Protein AF-A0A9N9N839-F1 (afdb_monomer_lite)

Structure (mmCIF, N/CA/C/O backbone):
data_AF-A0A9N9N839-F1
#
_entry.id   AF-A0A9N9N839-F1
#
loop_
_atom_site.group_PDB
_atom_site.id
_atom_site.type_symbol
_atom_site.label_atom_id
_atom_site.label_alt_id
_atom_site.label_comp_id
_atom_site.label_asym_id
_atom_site.label_entity_id
_atom_site.label_seq_id
_atom_site.pdbx_PDB_ins_code
_atom_site.Cartn_x
_atom_site.Cartn_y
_atom_site.Cartn_z
_atom_site.occupancy
_atom_site.B_iso_or_equiv
_atom_site.auth_seq_id
_atom_site.auth_comp_id
_atom_site.auth_asym_id
_atom_site.auth_atom_id
_atom_site.pdbx_PDB_model_num
ATOM 1 N N . MET A 1 1 ? 6.427 24.103 -39.681 1.00 37.09 1 MET A N 1
ATOM 2 C CA . MET A 1 1 ? 6.869 22.695 -39.742 1.00 37.09 1 MET A CA 1
ATOM 3 C C . MET A 1 1 ? 5.828 21.879 -39.006 1.00 37.09 1 MET A C 1
ATOM 5 O O . MET A 1 1 ? 5.773 21.937 -37.784 1.00 37.09 1 MET A O 1
ATOM 9 N N . GLU A 1 2 ? 4.919 21.259 -39.752 1.00 38.31 2 GLU A N 1
ATOM 10 C CA . GLU A 1 2 ? 3.873 20.394 -39.202 1.00 38.31 2 GLU A CA 1
ATOM 11 C C . GLU A 1 2 ? 4.498 19.062 -38.781 1.00 38.31 2 GLU A C 1
ATOM 13 O O . GLU A 1 2 ? 5.254 18.455 -39.534 1.00 38.31 2 GLU A O 1
ATOM 18 N N . TYR A 1 3 ? 4.238 18.651 -37.543 1.00 41.06 3 TYR A N 1
ATOM 19 C CA . TYR A 1 3 ? 4.769 17.421 -36.963 1.00 41.06 3 TYR A CA 1
ATOM 20 C C . TYR A 1 3 ? 3.868 16.248 -37.383 1.00 41.06 3 TYR A C 1
ATOM 22 O O . TYR A 1 3 ? 2.666 16.260 -37.101 1.00 41.06 3 TYR A O 1
ATOM 30 N N . GLU A 1 4 ? 4.428 15.262 -38.088 1.00 41.16 4 GLU A N 1
ATOM 31 C CA . GLU A 1 4 ? 3.689 14.122 -38.644 1.00 41.16 4 GLU A CA 1
ATOM 32 C C . GLU A 1 4 ? 2.987 13.273 -37.569 1.00 41.16 4 GLU A C 1
ATOM 34 O O . GLU A 1 4 ? 3.504 12.983 -36.485 1.00 41.16 4 GLU A O 1
ATOM 39 N N . ARG A 1 5 ? 1.760 12.861 -37.902 1.00 46.50 5 ARG A N 1
ATOM 40 C CA . ARG A 1 5 ? 0.753 12.249 -37.019 1.00 46.50 5 ARG A CA 1
ATOM 41 C C . ARG A 1 5 ? 0.855 10.712 -36.934 1.00 46.50 5 ARG A C 1
ATOM 43 O O . ARG A 1 5 ? -0.008 10.081 -36.323 1.00 46.50 5 ARG A O 1
ATOM 50 N N . ASP A 1 6 ? 1.907 10.115 -37.498 1.00 46.69 6 ASP A N 1
ATOM 51 C CA . ASP A 1 6 ? 1.986 8.672 -37.794 1.00 46.69 6 ASP A CA 1
ATOM 52 C C . ASP A 1 6 ? 2.535 7.789 -36.663 1.00 46.69 6 ASP A C 1
ATOM 54 O O . ASP A 1 6 ? 2.349 6.567 -36.664 1.00 46.69 6 ASP A O 1
ATOM 58 N N . TRP A 1 7 ? 3.142 8.372 -35.628 1.00 44.31 7 TRP A N 1
ATOM 59 C CA . TRP A 1 7 ? 3.669 7.600 -34.494 1.00 44.31 7 TRP A CA 1
ATOM 60 C C . TRP A 1 7 ? 2.564 6.883 -33.694 1.00 44.31 7 TRP A C 1
ATOM 62 O O . TRP A 1 7 ? 2.763 5.768 -33.208 1.00 44.31 7 TRP A O 1
ATOM 72 N N . ARG A 1 8 ? 1.366 7.481 -33.606 1.00 41.28 8 ARG A N 1
ATOM 73 C CA . ARG A 1 8 ? 0.214 6.900 -32.890 1.00 41.28 8 ARG A CA 1
ATOM 74 C C . ARG A 1 8 ? -0.337 5.664 -33.597 1.00 41.28 8 ARG A C 1
ATOM 76 O O . ARG A 1 8 ? -0.692 4.685 -32.938 1.00 41.28 8 ARG A O 1
ATOM 83 N N . SER A 1 9 ? -0.360 5.691 -34.928 1.00 42.25 9 SER A N 1
ATOM 84 C CA . SER A 1 9 ? -0.780 4.558 -35.755 1.00 42.25 9 SER A CA 1
ATOM 85 C C . SER A 1 9 ? 0.150 3.362 -35.542 1.00 42.25 9 SER A C 1
ATOM 87 O O . SER A 1 9 ? -0.327 2.250 -35.311 1.00 42.25 9 SER A O 1
ATOM 89 N N . ASN A 1 10 ? 1.463 3.610 -35.491 1.00 49.88 10 ASN A N 1
ATOM 90 C CA . ASN A 1 10 ? 2.481 2.577 -35.298 1.00 49.88 10 ASN A CA 1
ATOM 91 C C . ASN A 1 10 ? 2.420 1.913 -33.915 1.00 49.88 10 ASN A C 1
ATOM 93 O O . ASN A 1 10 ? 2.468 0.685 -33.831 1.00 49.88 10 ASN A O 1
ATOM 97 N N . ILE A 1 11 ? 2.215 2.682 -32.839 1.00 52.12 11 ILE A N 1
ATOM 98 C CA . ILE A 1 11 ? 2.049 2.113 -31.490 1.00 52.12 11 ILE A CA 1
ATOM 99 C C . ILE A 1 11 ? 0.781 1.254 -31.412 1.00 52.12 11 ILE A C 1
ATOM 101 O O . ILE A 1 11 ? 0.831 0.136 -30.903 1.00 52.12 11 ILE A O 1
ATOM 105 N N . SER A 1 12 ? -0.344 1.709 -31.982 1.00 44.38 12 SER A N 1
ATOM 106 C CA . SER A 1 12 ? -1.588 0.926 -31.937 1.00 44.38 12 SER A CA 1
ATOM 107 C C . SER A 1 12 ? -1.481 -0.397 -32.712 1.00 44.38 12 SER A C 1
ATOM 109 O O . SER A 1 12 ? -2.027 -1.415 -32.283 1.00 44.38 12 SER A O 1
ATOM 111 N N . ILE A 1 13 ? -0.733 -0.412 -33.823 1.00 48.41 13 ILE A N 1
ATOM 112 C CA . ILE A 1 13 ? -0.483 -1.618 -34.624 1.00 48.41 13 ILE A CA 1
ATOM 113 C C . ILE A 1 13 ? 0.385 -2.612 -33.843 1.00 48.41 13 ILE A C 1
ATOM 115 O O . ILE A 1 13 ? 0.093 -3.810 -33.844 1.00 48.41 13 ILE A O 1
ATOM 119 N N . ILE A 1 14 ? 1.412 -2.127 -33.141 1.00 53.31 14 ILE A N 1
ATOM 120 C CA . ILE A 1 14 ? 2.283 -2.958 -32.298 1.00 53.31 14 ILE A CA 1
ATOM 121 C C . ILE A 1 14 ? 1.487 -3.553 -31.126 1.00 53.31 14 ILE A C 1
ATOM 123 O O . ILE A 1 14 ? 1.530 -4.766 -30.914 1.00 53.31 14 ILE A O 1
ATOM 127 N N . CYS A 1 15 ? 0.675 -2.749 -30.433 1.00 44.00 15 CYS A N 1
ATOM 128 C CA . CYS A 1 15 ? -0.170 -3.219 -29.332 1.00 44.00 15 CYS A CA 1
ATOM 129 C C . CYS A 1 15 ? -1.191 -4.280 -29.780 1.00 44.00 15 CYS A C 1
ATOM 131 O O . CYS A 1 15 ? -1.380 -5.279 -29.088 1.00 44.00 15 CYS A O 1
ATOM 133 N N . ARG A 1 16 ? -1.807 -4.130 -30.964 1.00 51.53 16 ARG A N 1
ATOM 134 C CA . ARG A 1 16 ? -2.738 -5.139 -31.511 1.00 51.53 16 ARG A CA 1
ATOM 135 C C . ARG A 1 16 ? -2.049 -6.457 -31.861 1.00 51.53 16 ARG A C 1
ATOM 137 O O . ARG A 1 16 ? -2.643 -7.516 -31.668 1.00 51.53 16 ARG A O 1
ATOM 144 N N . LYS A 1 17 ? -0.815 -6.408 -32.377 1.00 56.81 17 LYS A N 1
ATOM 145 C CA . LYS A 1 17 ? -0.031 -7.619 -32.676 1.00 56.81 17 LYS A CA 1
ATOM 146 C C . LYS A 1 17 ? 0.341 -8.373 -31.397 1.00 56.81 17 LYS A C 1
ATOM 148 O O . LYS A 1 17 ? 0.221 -9.592 -31.369 1.00 56.81 17 LYS A O 1
ATOM 153 N N . LEU A 1 18 ? 0.713 -7.654 -30.339 1.00 48.41 18 LEU A N 1
ATOM 154 C CA . LEU A 1 18 ? 1.017 -8.238 -29.028 1.00 48.41 18 LEU A CA 1
ATOM 155 C C . LEU A 1 18 ? -0.222 -8.847 -28.354 1.00 48.41 18 LEU A C 1
ATOM 157 O O . LEU A 1 18 ? -0.137 -9.948 -27.818 1.00 48.41 18 LEU A O 1
ATOM 161 N N . TYR A 1 19 ? -1.380 -8.184 -28.439 1.00 49.41 19 TYR A N 1
ATOM 162 C CA . TYR A 1 19 ? -2.636 -8.697 -27.877 1.00 49.41 19 TYR A CA 1
ATOM 163 C C . TYR A 1 19 ? -3.075 -10.018 -28.527 1.00 49.41 19 TYR A C 1
ATOM 165 O O . TYR A 1 19 ? -3.387 -10.977 -27.828 1.00 49.41 19 TYR A O 1
ATOM 173 N N . LYS A 1 20 ? -3.005 -10.113 -29.864 1.00 53.41 20 LYS A N 1
ATOM 174 C CA . LYS A 1 20 ? -3.306 -11.363 -30.585 1.00 53.41 20 LYS A CA 1
ATOM 175 C C . LYS A 1 20 ? -2.349 -12.502 -30.241 1.00 53.41 20 LYS A C 1
ATOM 177 O O . LYS A 1 20 ? -2.763 -13.655 -30.233 1.00 53.41 20 LYS A O 1
ATOM 182 N N . LEU A 1 21 ? -1.083 -12.188 -29.961 1.00 49.75 21 LEU A N 1
ATOM 183 C CA . LEU A 1 21 ? -0.126 -13.184 -29.485 1.00 49.75 21 LEU A CA 1
ATOM 184 C C . LEU A 1 21 ? -0.519 -13.695 -28.092 1.00 49.75 21 LEU A C 1
ATOM 186 O O . LEU A 1 21 ? -0.429 -14.882 -27.829 1.00 49.75 21 LEU A O 1
ATOM 190 N N . MET A 1 22 ? -0.987 -12.817 -27.205 1.00 50.12 22 MET A N 1
ATOM 191 C CA . MET A 1 22 ? -1.352 -13.174 -25.831 1.00 50.12 22 MET A CA 1
ATOM 192 C C . MET A 1 22 ? -2.562 -14.118 -25.755 1.00 50.12 22 MET A C 1
ATOM 194 O O . MET A 1 22 ? -2.541 -15.058 -24.963 1.00 50.12 22 MET A O 1
ATOM 198 N N . GLU A 1 23 ? -3.578 -13.926 -26.603 1.00 53.78 23 GLU A N 1
ATOM 199 C CA . GLU A 1 23 ? -4.733 -14.840 -26.690 1.00 53.78 23 GLU A CA 1
ATOM 200 C C . GLU A 1 23 ? -4.342 -16.261 -27.119 1.00 53.78 23 GLU A C 1
ATOM 202 O O . GLU A 1 23 ? -4.998 -17.224 -26.736 1.00 53.78 23 GLU A O 1
ATOM 207 N N . GLN A 1 24 ? -3.250 -16.415 -27.872 1.00 54.34 24 GLN A N 1
ATOM 208 C CA . GLN A 1 24 ? -2.764 -17.732 -28.293 1.00 54.34 24 GLN A CA 1
ATOM 209 C C . GLN A 1 24 ? -2.080 -18.510 -27.158 1.00 54.34 24 GLN A C 1
ATOM 211 O O . GLN A 1 24 ? -1.946 -19.727 -27.261 1.00 54.34 24 GLN A O 1
ATOM 216 N N . TYR A 1 25 ? -1.668 -17.837 -26.076 1.00 47.16 25 TYR A N 1
ATOM 217 C CA . TYR A 1 25 ? -0.884 -18.433 -24.985 1.00 47.16 25 TYR A CA 1
ATOM 218 C C . TYR A 1 25 ? -1.613 -18.498 -23.631 1.00 47.16 25 TYR A C 1
ATOM 220 O O . TYR A 1 25 ? -1.075 -19.077 -22.692 1.00 47.16 25 TYR A O 1
ATOM 228 N N . SER A 1 26 ? -2.836 -17.973 -23.503 1.00 42.00 26 SER A N 1
ATOM 229 C CA . SER A 1 26 ? -3.609 -17.989 -22.245 1.00 42.00 26 SER A CA 1
ATOM 230 C C . SER A 1 26 ? -4.356 -19.305 -21.961 1.00 42.00 26 SER A C 1
ATOM 232 O O . SER A 1 26 ? -5.135 -19.393 -21.013 1.00 42.00 26 SER A O 1
ATOM 234 N N . GLY A 1 27 ? -4.094 -20.358 -22.738 1.00 45.09 27 GLY A N 1
ATOM 235 C CA . GLY A 1 27 ? -4.705 -21.679 -22.600 1.00 45.09 27 GLY A CA 1
ATOM 236 C C . GLY A 1 27 ? -4.167 -22.565 -21.469 1.00 45.09 27 GLY A C 1
ATOM 237 O O . GLY A 1 27 ? -4.228 -23.780 -21.624 1.00 45.09 27 GLY A O 1
ATOM 238 N N . THR A 1 28 ? -3.643 -22.026 -20.360 1.00 36.00 28 THR A N 1
ATOM 239 C CA . THR A 1 28 ? -3.315 -22.825 -19.163 1.00 36.00 28 THR A CA 1
ATOM 240 C C . THR A 1 28 ? -3.538 -22.060 -17.849 1.00 36.00 28 THR A C 1
ATOM 242 O O . THR A 1 28 ? -3.183 -20.900 -17.665 1.00 36.00 28 THR A O 1
ATOM 245 N N . SER A 1 29 ? -4.207 -22.761 -16.942 1.00 38.25 29 SER A N 1
ATOM 246 C CA . SER A 1 29 ? -4.841 -22.385 -15.676 1.00 38.25 29 SER A CA 1
ATOM 247 C C . SER A 1 29 ? -3.949 -21.761 -14.585 1.00 38.25 29 SER A C 1
ATOM 249 O O . SER A 1 29 ? -2.821 -22.187 -14.353 1.00 38.25 29 SER A O 1
ATOM 251 N N . ARG A 1 30 ? -4.537 -20.814 -13.831 1.00 39.00 30 ARG A N 1
ATOM 252 C CA . ARG A 1 30 ? -4.063 -20.288 -12.531 1.00 39.00 30 ARG A CA 1
ATOM 253 C C . ARG A 1 30 ? -4.052 -21.370 -11.438 1.00 39.00 30 ARG A C 1
ATOM 255 O O . ARG A 1 30 ? -4.963 -22.198 -11.420 1.00 39.00 30 ARG A O 1
ATOM 262 N N . PRO A 1 31 ? -3.199 -21.214 -10.411 1.00 35.94 31 PRO A N 1
ATOM 263 C CA . PRO A 1 31 ? -3.619 -21.529 -9.050 1.00 35.94 31 PRO A CA 1
ATOM 264 C C . PRO A 1 31 ? -3.470 -20.349 -8.077 1.00 35.94 31 PRO A C 1
ATOM 266 O O . PRO A 1 31 ? -2.624 -19.469 -8.221 1.00 35.94 31 PRO A O 1
ATOM 269 N N . HIS A 1 32 ? -4.376 -20.356 -7.100 1.00 33.31 32 HIS A N 1
ATOM 270 C CA . HIS A 1 32 ? -4.523 -19.418 -5.994 1.00 33.31 32 HIS A CA 1
ATOM 271 C C . HIS A 1 32 ? -3.430 -19.542 -4.917 1.00 33.31 32 HIS A C 1
ATOM 273 O O . HIS A 1 32 ? -2.702 -20.525 -4.830 1.00 33.31 32 HIS A O 1
ATOM 279 N N . SER A 1 33 ? -3.410 -18.502 -4.082 1.00 41.81 33 SER A N 1
ATOM 280 C CA . SER A 1 33 ? -2.663 -18.254 -2.847 1.00 41.81 33 SER A CA 1
ATOM 281 C C . SER A 1 33 ? -2.412 -19.450 -1.919 1.00 41.81 33 SER A C 1
ATOM 283 O O . SER A 1 33 ? -3.339 -20.183 -1.581 1.00 41.81 33 SER A O 1
ATOM 285 N N . GLY A 1 34 ? -1.202 -19.506 -1.357 1.00 28.61 34 GLY A N 1
ATOM 286 C CA . GLY A 1 34 ? -0.870 -20.303 -0.177 1.00 28.61 34 GLY A CA 1
ATOM 287 C C . GLY A 1 34 ? 0.445 -19.836 0.449 1.00 28.61 34 GLY A C 1
ATOM 288 O O . GLY A 1 34 ? 1.484 -19.849 -0.199 1.00 28.61 34 GLY A O 1
ATOM 289 N N . SER A 1 35 ? 0.369 -19.382 1.698 1.00 38.47 35 SER A N 1
ATOM 290 C CA . SER A 1 35 ? 1.502 -19.082 2.576 1.00 38.47 35 SER A CA 1
ATOM 291 C C . SER A 1 35 ? 2.244 -20.368 2.954 1.00 38.47 35 SER A C 1
ATOM 293 O O . SER A 1 35 ? 1.619 -21.305 3.445 1.00 38.47 35 SER A O 1
ATOM 295 N N . SER A 1 36 ? 3.569 -20.385 2.803 1.00 29.64 36 SER A N 1
ATOM 296 C CA . SER A 1 36 ? 4.453 -21.197 3.644 1.00 29.64 36 SER A CA 1
ATOM 297 C C . SER A 1 36 ? 5.875 -20.644 3.603 1.00 29.64 36 SER A C 1
ATOM 299 O O . SER A 1 36 ? 6.480 -20.520 2.539 1.00 29.64 36 SER A O 1
ATOM 301 N N . VAL A 1 37 ? 6.391 -20.321 4.784 1.00 40.47 37 VAL A N 1
ATOM 302 C CA . VAL A 1 37 ? 7.785 -19.972 5.056 1.00 40.47 37 VAL A CA 1
ATOM 303 C C . VAL A 1 37 ? 8.688 -21.147 4.678 1.00 40.47 37 VAL A C 1
ATOM 305 O O . VAL A 1 37 ? 8.534 -22.231 5.233 1.00 40.47 37 VAL A O 1
ATOM 308 N N . LEU A 1 38 ? 9.663 -20.914 3.799 1.00 31.19 38 LEU A N 1
ATOM 309 C CA . LEU A 1 38 ? 10.859 -21.747 3.678 1.00 31.19 38 LEU A CA 1
ATOM 310 C C . LEU A 1 38 ? 12.076 -20.837 3.498 1.00 31.19 38 LEU A C 1
ATOM 312 O O . LEU A 1 38 ? 12.282 -20.248 2.442 1.00 31.19 38 LEU A O 1
ATOM 316 N N . ASN A 1 39 ? 12.877 -20.736 4.559 1.00 39.97 39 ASN A N 1
ATOM 317 C CA . ASN A 1 39 ? 14.279 -20.351 4.460 1.00 39.97 39 ASN A CA 1
ATOM 318 C C . ASN A 1 39 ? 15.023 -21.479 3.736 1.00 39.97 39 ASN A C 1
ATOM 320 O O . ASN A 1 39 ? 14.948 -22.622 4.186 1.00 39.97 39 ASN A O 1
ATOM 324 N N . ASN A 1 40 ? 15.765 -21.174 2.670 1.00 37.66 40 ASN A N 1
ATOM 325 C CA . ASN A 1 40 ? 16.919 -21.982 2.279 1.00 37.66 40 ASN A CA 1
ATOM 326 C C . ASN A 1 40 ? 17.840 -21.212 1.327 1.00 37.66 40 ASN A C 1
ATOM 328 O O . ASN A 1 40 ? 17.414 -20.755 0.271 1.00 37.66 40 ASN A O 1
ATOM 332 N N . GLU A 1 41 ? 19.119 -21.122 1.691 1.00 37.62 41 GLU A N 1
ATOM 333 C CA . GLU A 1 41 ? 20.213 -20.450 0.969 1.00 37.62 41 GLU A CA 1
ATOM 334 C C . GLU A 1 41 ? 20.635 -21.159 -0.337 1.00 37.62 41 GLU A C 1
ATOM 336 O O . GLU A 1 41 ? 21.787 -21.096 -0.744 1.00 37.62 41 GLU A O 1
ATOM 341 N N . ASN A 1 42 ? 19.706 -21.819 -1.026 1.00 45.97 42 ASN A N 1
ATOM 342 C CA . ASN A 1 42 ? 19.909 -22.403 -2.352 1.00 45.97 42 ASN A CA 1
ATOM 343 C C . ASN A 1 42 ? 18.664 -22.154 -3.216 1.00 45.97 42 ASN A C 1
ATOM 345 O O . ASN A 1 42 ? 18.043 -23.088 -3.726 1.00 45.97 42 ASN A O 1
ATOM 349 N N . GLU A 1 43 ? 18.257 -20.889 -3.349 1.00 51.66 43 GLU A N 1
ATOM 350 C CA . GLU A 1 43 ? 17.250 -20.521 -4.344 1.00 51.66 43 GLU A CA 1
ATOM 351 C C . GLU A 1 43 ? 17.838 -20.728 -5.746 1.00 51.66 43 GLU A C 1
ATOM 353 O O . GLU A 1 43 ? 18.912 -20.221 -6.076 1.00 51.66 43 GLU A O 1
ATOM 358 N N . ALA A 1 44 ? 17.136 -21.503 -6.576 1.00 54.81 44 ALA A N 1
ATOM 359 C CA . ALA A 1 44 ? 17.466 -21.640 -7.988 1.00 54.81 44 ALA A CA 1
ATOM 360 C C . ALA A 1 44 ? 17.571 -20.247 -8.646 1.00 54.81 44 ALA A C 1
ATOM 362 O O . ALA A 1 44 ? 16.844 -19.334 -8.239 1.00 54.81 44 ALA A O 1
ATOM 363 N N . PRO A 1 45 ? 18.435 -20.065 -9.668 1.00 64.69 45 PRO A N 1
ATOM 364 C CA . PRO A 1 45 ? 18.572 -18.784 -10.349 1.00 64.69 45 PRO A CA 1
ATOM 365 C C . PRO A 1 45 ? 17.205 -18.246 -10.769 1.00 64.69 45 PRO A C 1
ATOM 367 O O . PRO A 1 45 ? 16.422 -18.959 -11.402 1.00 64.69 45 PRO A O 1
ATOM 370 N N . ILE A 1 46 ? 16.923 -16.992 -10.409 1.00 71.62 46 ILE A N 1
ATOM 371 C CA . ILE A 1 46 ? 15.662 -16.341 -10.758 1.00 71.62 46 ILE A CA 1
ATOM 372 C C . ILE A 1 46 ? 15.528 -16.338 -12.288 1.00 71.62 46 ILE A C 1
ATOM 374 O O . ILE A 1 46 ? 16.408 -15.786 -12.956 1.00 71.62 46 ILE A O 1
ATOM 378 N N . PRO A 1 47 ? 14.457 -16.914 -12.862 1.00 76.12 47 PRO A N 1
ATOM 379 C CA . PRO A 1 47 ? 14.283 -16.929 -14.306 1.00 76.12 47 PRO A CA 1
ATOM 380 C C . PRO A 1 47 ? 14.242 -15.506 -14.871 1.00 76.12 47 PRO A C 1
ATOM 382 O O . PRO A 1 47 ? 13.416 -14.679 -14.474 1.00 76.12 47 PRO A O 1
ATOM 385 N N . SER A 1 48 ? 15.125 -15.222 -15.823 1.00 78.62 48 SER A N 1
ATOM 386 C CA . SER A 1 48 ? 15.247 -13.910 -16.450 1.00 78.62 48 SER A CA 1
ATOM 387 C C . SER A 1 48 ? 15.529 -14.022 -17.946 1.00 78.62 48 SER A C 1
ATOM 389 O O . SER A 1 48 ? 15.927 -15.071 -18.459 1.00 78.62 48 SER A O 1
ATOM 391 N N . LYS A 1 49 ? 15.281 -12.929 -18.667 1.00 73.94 49 LYS A N 1
ATOM 392 C CA . LYS A 1 49 ? 15.682 -12.751 -20.061 1.00 73.94 49 LYS A CA 1
ATOM 393 C C . LYS A 1 49 ? 16.486 -11.468 -20.188 1.00 73.94 49 LYS A C 1
ATOM 395 O O . LYS A 1 49 ? 16.023 -10.408 -19.768 1.00 73.94 49 LYS A O 1
ATOM 400 N N . ASP A 1 50 ? 17.651 -11.575 -20.813 1.00 78.44 50 ASP A N 1
ATOM 401 C CA . ASP A 1 50 ? 18.488 -10.427 -21.136 1.00 78.44 50 ASP A CA 1
ATOM 402 C C . ASP A 1 50 ? 18.142 -9.893 -22.526 1.00 78.44 50 ASP A C 1
ATOM 404 O O . ASP A 1 50 ? 18.162 -10.614 -23.526 1.00 78.44 50 ASP A O 1
ATOM 408 N N . TYR A 1 51 ? 17.847 -8.602 -22.589 1.00 69.62 51 TYR A N 1
ATOM 409 C CA . TYR A 1 51 ? 17.566 -7.868 -23.811 1.00 69.62 51 TYR A CA 1
ATOM 410 C C . TYR A 1 51 ? 18.695 -6.876 -24.062 1.00 69.62 51 TYR A C 1
ATOM 412 O O . TYR A 1 51 ? 18.997 -6.033 -23.221 1.00 69.62 51 TYR A O 1
ATOM 420 N N . LYS A 1 52 ? 19.315 -6.948 -25.241 1.00 67.56 52 LYS A N 1
ATOM 421 C CA . LYS A 1 52 ? 20.255 -5.916 -25.687 1.00 67.56 52 LYS A CA 1
ATOM 422 C C . LYS A 1 52 ? 19.474 -4.755 -26.273 1.00 67.56 52 LYS A C 1
ATOM 424 O O . LYS A 1 52 ? 18.674 -4.950 -27.187 1.00 67.56 52 LYS A O 1
ATOM 429 N N . VAL A 1 53 ? 19.738 -3.559 -25.774 1.00 59.28 53 VAL A N 1
ATOM 430 C CA . VAL A 1 53 ? 19.121 -2.332 -26.252 1.00 59.28 53 VAL A CA 1
ATOM 431 C C . VAL A 1 53 ? 20.208 -1.393 -26.751 1.00 59.28 53 VAL A C 1
ATOM 433 O O . VAL A 1 53 ? 21.157 -1.070 -26.041 1.00 59.28 53 VAL A O 1
ATOM 436 N N . ASN A 1 54 ? 20.072 -0.979 -28.007 1.00 53.03 54 ASN A N 1
ATOM 437 C CA . ASN A 1 54 ? 21.012 -0.088 -28.668 1.00 53.03 54 ASN A CA 1
ATOM 438 C C . ASN A 1 54 ? 20.378 1.290 -28.800 1.00 53.03 54 ASN A C 1
ATOM 440 O O . ASN A 1 54 ? 19.310 1.416 -29.402 1.00 53.03 54 ASN A O 1
ATOM 444 N N . TYR A 1 55 ? 21.064 2.321 -28.316 1.00 46.12 55 TYR A N 1
ATOM 445 C CA . TYR A 1 55 ? 20.664 3.702 -28.555 1.00 46.12 55 TYR A CA 1
ATOM 446 C C . TYR A 1 55 ? 21.807 4.486 -29.195 1.00 46.12 55 TYR A C 1
ATOM 448 O O . TYR A 1 55 ? 22.979 4.344 -28.842 1.00 46.12 55 TYR A O 1
ATOM 456 N N . SER A 1 56 ? 21.453 5.301 -30.187 1.00 43.88 56 SER A N 1
ATOM 457 C CA . SER A 1 56 ? 22.398 6.164 -30.894 1.00 43.88 56 SER A CA 1
ATOM 458 C C . SER A 1 56 ? 22.538 7.482 -30.144 1.00 43.88 56 SER A C 1
ATOM 460 O O . SER A 1 56 ? 21.602 8.280 -30.118 1.00 43.88 56 SER A O 1
ATOM 462 N N . VAL A 1 57 ? 23.709 7.727 -29.560 1.00 48.81 57 VAL A N 1
ATOM 463 C CA . VAL A 1 57 ? 24.043 9.022 -28.963 1.00 48.81 57 VAL A CA 1
ATOM 464 C C . VAL A 1 57 ? 24.701 9.868 -30.048 1.00 48.81 57 VAL A C 1
ATOM 466 O O . VAL A 1 57 ? 25.798 9.558 -30.519 1.00 48.81 57 VAL A O 1
ATOM 469 N N . LYS A 1 58 ? 24.017 10.927 -30.493 1.00 41.22 58 LYS A N 1
ATOM 470 C CA . LYS A 1 58 ? 24.606 11.920 -31.398 1.00 41.22 58 LYS A CA 1
ATOM 471 C C . LYS A 1 58 ? 25.384 12.937 -30.570 1.00 41.22 58 LYS A C 1
ATOM 473 O O . LYS A 1 58 ? 24.769 13.769 -29.915 1.00 41.22 58 LYS A O 1
ATOM 478 N N . ASN A 1 59 ? 26.711 12.903 -30.664 1.00 50.31 59 ASN A N 1
ATOM 479 C CA . ASN A 1 59 ? 27.555 14.033 -30.277 1.00 50.31 59 ASN A CA 1
ATOM 480 C C . ASN A 1 59 ? 28.094 14.711 -31.538 1.00 50.31 59 ASN A C 1
ATOM 482 O O . ASN A 1 59 ? 28.193 14.074 -32.583 1.00 50.31 59 ASN A O 1
ATOM 486 N N . ASN A 1 60 ? 28.409 16.006 -31.433 1.00 50.19 60 ASN A N 1
ATOM 487 C CA . ASN A 1 60 ? 28.401 17.001 -32.517 1.00 50.19 60 ASN A CA 1
ATOM 488 C C . ASN A 1 60 ? 29.158 16.718 -33.828 1.00 50.19 60 ASN A C 1
ATOM 490 O O . ASN A 1 60 ? 29.042 17.552 -34.716 1.00 50.19 60 ASN A O 1
ATOM 494 N N . GLN A 1 61 ? 29.855 15.593 -34.016 1.00 53.72 61 GLN A N 1
ATOM 495 C CA . GLN A 1 61 ? 30.307 15.141 -35.343 1.00 53.72 61 GLN A CA 1
ATOM 496 C C . GLN A 1 61 ? 30.269 13.614 -35.576 1.00 53.72 61 GLN A C 1
ATOM 498 O O . GLN A 1 61 ? 30.531 13.205 -36.697 1.00 53.72 61 GLN A O 1
ATOM 503 N N . ASN A 1 62 ? 29.889 12.769 -34.600 1.00 55.06 62 ASN A N 1
ATOM 504 C CA . ASN A 1 62 ? 29.829 11.305 -34.759 1.00 55.06 62 ASN A CA 1
ATOM 505 C C . ASN A 1 62 ? 28.662 10.688 -33.960 1.00 55.06 62 ASN A C 1
ATOM 507 O O . ASN A 1 62 ? 28.432 11.033 -32.799 1.00 55.06 62 ASN A O 1
ATOM 511 N N . ALA A 1 63 ? 27.935 9.750 -34.578 1.00 51.25 63 ALA A N 1
ATOM 512 C CA . ALA A 1 63 ? 26.922 8.942 -33.901 1.00 51.25 63 ALA A CA 1
ATOM 513 C C . ALA A 1 63 ? 27.593 7.727 -33.243 1.00 51.25 63 ALA A C 1
ATOM 515 O O . ALA A 1 63 ? 28.002 6.791 -33.929 1.00 51.25 63 ALA A O 1
A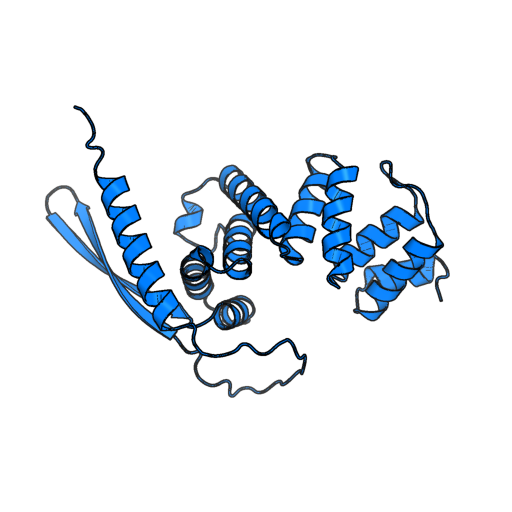TOM 516 N N . THR A 1 64 ? 27.703 7.738 -31.915 1.00 52.75 64 THR A N 1
ATOM 517 C CA . THR A 1 64 ? 28.218 6.594 -31.155 1.00 52.75 64 THR A CA 1
ATOM 518 C C . THR A 1 64 ? 27.043 5.719 -30.742 1.00 52.75 64 THR A C 1
ATOM 520 O O . THR A 1 64 ? 26.108 6.182 -30.086 1.00 52.75 64 THR A O 1
ATOM 523 N N . THR A 1 65 ? 27.072 4.444 -31.129 1.00 50.88 65 THR A N 1
ATOM 524 C CA . THR A 1 65 ? 26.059 3.474 -30.693 1.00 50.88 65 THR A CA 1
ATOM 525 C C . THR A 1 65 ? 26.464 2.941 -29.326 1.00 50.88 65 THR A C 1
ATOM 527 O O . THR A 1 65 ? 27.505 2.299 -29.202 1.00 50.88 65 THR A O 1
ATOM 530 N N . VAL A 1 66 ? 25.660 3.215 -28.300 1.00 57.06 66 VAL A N 1
ATOM 531 C CA . VAL A 1 66 ? 25.840 2.646 -26.961 1.00 57.06 66 VAL A CA 1
ATOM 532 C C . VAL A 1 66 ? 24.896 1.451 -26.838 1.00 57.06 66 VAL A C 1
ATOM 534 O O . VAL A 1 66 ? 23.692 1.584 -27.058 1.00 57.06 66 VAL A O 1
ATOM 537 N N . SER A 1 67 ? 25.453 0.281 -26.524 1.00 51.56 67 SER A N 1
ATOM 538 C CA . SER A 1 67 ? 24.703 -0.955 -26.272 1.00 51.56 67 SER A CA 1
ATOM 539 C C . SER A 1 67 ? 24.616 -1.177 -24.767 1.00 51.56 67 SER A C 1
ATOM 541 O O . SER A 1 67 ? 25.644 -1.379 -24.123 1.00 51.56 67 SER A O 1
ATOM 543 N N . THR A 1 68 ? 23.409 -1.195 -24.209 1.00 65.12 68 THR A N 1
ATOM 544 C CA . THR A 1 68 ? 23.156 -1.598 -22.819 1.00 65.12 68 THR A CA 1
ATOM 545 C C . THR A 1 68 ? 22.339 -2.886 -22.784 1.00 65.12 68 THR A C 1
ATOM 547 O O . THR A 1 68 ? 21.521 -3.146 -23.664 1.00 65.12 68 THR A O 1
ATOM 550 N N . SER A 1 69 ? 22.584 -3.734 -21.787 1.00 71.50 69 SER A N 1
ATOM 551 C CA . SER A 1 69 ? 21.791 -4.946 -21.558 1.00 71.50 69 SER A CA 1
ATOM 552 C C . SER A 1 69 ? 20.795 -4.686 -20.432 1.00 71.50 69 SER A C 1
ATOM 554 O O . SER A 1 69 ? 21.196 -4.245 -19.357 1.00 71.50 69 SER A O 1
ATOM 556 N N . ILE A 1 70 ? 19.517 -4.962 -20.681 1.00 80.69 70 ILE A N 1
ATOM 557 C CA . ILE A 1 70 ? 18.436 -4.910 -19.696 1.00 80.69 70 ILE A CA 1
ATOM 558 C C . ILE A 1 70 ? 18.053 -6.343 -19.337 1.00 80.69 70 ILE A C 1
ATOM 560 O O . ILE A 1 70 ? 17.750 -7.141 -20.223 1.00 80.69 70 ILE A O 1
ATOM 564 N N . THR A 1 71 ? 18.019 -6.659 -18.048 1.00 85.19 71 THR A N 1
ATOM 565 C CA . THR A 1 71 ? 17.553 -7.957 -17.547 1.00 85.19 71 THR A CA 1
ATOM 566 C C . THR A 1 71 ? 16.109 -7.825 -17.075 1.00 85.19 71 THR A C 1
ATOM 568 O O . THR A 1 71 ? 15.825 -7.028 -16.184 1.00 85.19 71 THR A O 1
ATOM 571 N N . ILE A 1 72 ? 15.200 -8.619 -17.645 1.00 89.31 72 ILE A N 1
ATOM 572 C CA . ILE A 1 72 ? 13.786 -8.665 -17.248 1.00 89.31 72 ILE A CA 1
ATOM 573 C C . ILE A 1 72 ? 13.485 -10.010 -16.597 1.00 89.31 72 ILE A C 1
ATOM 575 O O . ILE A 1 72 ? 13.712 -11.066 -17.192 1.00 89.31 72 ILE A O 1
ATOM 579 N N . LEU A 1 73 ? 12.951 -9.970 -15.381 1.00 88.69 73 LEU A N 1
ATOM 580 C CA . LEU A 1 73 ? 12.528 -11.152 -14.642 1.00 88.69 73 LEU A CA 1
ATOM 581 C C . LEU A 1 73 ? 11.209 -11.694 -15.197 1.00 88.69 73 LEU A C 1
ATOM 583 O O . LEU A 1 73 ? 10.328 -10.941 -15.626 1.00 88.69 73 LEU A O 1
ATOM 587 N N . ALA A 1 74 ? 11.084 -13.021 -15.200 1.00 88.94 74 ALA A N 1
ATOM 588 C CA . ALA A 1 74 ? 9.996 -13.711 -15.885 1.00 88.94 74 ALA A CA 1
ATOM 589 C C . ALA A 1 74 ? 8.608 -13.343 -15.342 1.00 88.94 74 ALA A C 1
ATOM 591 O O . ALA A 1 74 ? 7.655 -13.267 -16.118 1.00 88.94 74 ALA A O 1
ATOM 592 N N . THR A 1 75 ? 8.493 -13.089 -14.035 1.00 92.69 75 THR A N 1
ATOM 593 C CA . THR A 1 75 ? 7.213 -12.807 -13.379 1.00 92.69 75 THR A CA 1
ATOM 594 C C . THR A 1 75 ? 7.267 -11.568 -12.488 1.00 92.69 75 THR A C 1
ATOM 596 O O . THR A 1 75 ? 8.327 -11.143 -12.025 1.00 92.69 75 THR A O 1
ATOM 599 N N . VAL A 1 76 ? 6.089 -11.012 -12.190 1.00 93.94 76 VAL A N 1
ATOM 600 C CA . VAL A 1 76 ? 5.937 -9.941 -11.191 1.00 93.94 76 VAL A CA 1
ATOM 601 C C . VAL A 1 76 ? 6.390 -10.416 -9.812 1.00 93.94 76 VAL A C 1
ATOM 603 O O . VAL A 1 76 ? 7.040 -9.669 -9.090 1.00 93.94 76 VAL A O 1
ATOM 606 N N . TYR A 1 77 ? 6.119 -11.676 -9.464 1.00 93.50 77 TYR A N 1
ATOM 607 C CA . TYR A 1 77 ? 6.564 -12.270 -8.205 1.00 93.50 77 TYR A CA 1
ATOM 608 C C . TYR A 1 77 ? 8.094 -12.280 -8.074 1.00 93.50 77 TYR A C 1
ATOM 610 O O . TYR A 1 77 ? 8.624 -11.886 -7.037 1.00 93.50 77 TYR A O 1
ATOM 618 N N . ASP A 1 78 ? 8.808 -12.652 -9.137 1.00 94.06 78 ASP A N 1
ATOM 619 C CA . ASP A 1 78 ? 10.272 -12.625 -9.159 1.00 94.06 78 ASP A CA 1
ATOM 620 C C . ASP A 1 78 ? 10.812 -11.199 -9.005 1.00 94.06 78 ASP A C 1
ATOM 622 O O . ASP A 1 78 ? 11.757 -10.980 -8.252 1.00 94.06 78 ASP A O 1
ATOM 626 N N . ALA A 1 79 ? 10.171 -10.216 -9.645 1.00 95.50 79 ALA A N 1
ATOM 627 C CA . ALA A 1 79 ? 10.506 -8.803 -9.469 1.00 95.50 79 ALA A CA 1
ATOM 628 C C . ALA A 1 79 ? 10.272 -8.312 -8.033 1.00 95.50 79 ALA A C 1
ATOM 630 O O . ALA A 1 79 ? 11.085 -7.557 -7.499 1.00 95.50 79 ALA A O 1
ATOM 631 N N . ILE A 1 80 ? 9.213 -8.782 -7.369 1.00 96.00 80 ILE A N 1
ATOM 632 C CA . ILE A 1 80 ? 8.955 -8.496 -5.950 1.00 96.00 80 ILE A CA 1
ATOM 633 C C . ILE A 1 80 ? 10.020 -9.144 -5.061 1.00 96.00 80 ILE A C 1
ATOM 635 O O . ILE A 1 80 ? 10.497 -8.498 -4.126 1.00 96.00 80 ILE A O 1
ATOM 639 N N . ARG A 1 81 ? 10.410 -10.396 -5.334 1.00 94.81 81 ARG A N 1
ATOM 640 C CA . ARG A 1 81 ? 11.476 -11.081 -4.585 1.00 94.81 81 ARG A CA 1
ATOM 641 C C . ARG A 1 81 ? 12.805 -10.349 -4.748 1.00 94.81 81 ARG A C 1
ATOM 643 O O . ARG A 1 81 ? 13.454 -10.054 -3.747 1.00 94.81 81 ARG A O 1
ATOM 650 N N . GLU A 1 82 ? 13.146 -9.964 -5.975 1.00 94.62 82 GLU A N 1
ATOM 651 C CA . GLU A 1 82 ? 14.333 -9.162 -6.268 1.00 94.62 82 GLU A CA 1
ATOM 652 C C . GLU A 1 82 ? 14.278 -7.815 -5.540 1.00 94.62 82 GLU A C 1
ATOM 654 O O . GLU A 1 82 ? 15.237 -7.423 -4.890 1.00 94.62 82 GLU A O 1
ATOM 659 N N . HIS A 1 83 ? 13.137 -7.122 -5.545 1.00 94.94 83 HIS A N 1
ATOM 660 C CA . HIS A 1 83 ? 12.981 -5.878 -4.793 1.00 94.94 83 HIS A CA 1
ATOM 661 C C . HIS A 1 83 ? 13.187 -6.064 -3.280 1.00 94.94 83 HIS A C 1
ATOM 663 O O . HIS A 1 83 ? 13.819 -5.216 -2.645 1.00 94.94 83 HIS A O 1
ATOM 669 N N . LYS A 1 84 ? 12.629 -7.128 -2.690 1.00 94.12 84 LYS A N 1
ATOM 670 C CA . LYS A 1 84 ? 12.659 -7.384 -1.239 1.00 94.12 84 LYS A CA 1
ATOM 671 C C . LYS A 1 84 ? 13.985 -7.971 -0.751 1.00 94.12 84 LYS A C 1
ATOM 673 O O . LYS A 1 84 ? 14.263 -7.907 0.444 1.00 94.12 84 LYS A O 1
ATOM 678 N N . SER A 1 85 ? 14.790 -8.537 -1.645 1.00 93.50 85 SER A N 1
ATOM 679 C CA . SER A 1 85 ? 16.091 -9.106 -1.304 1.00 93.50 85 SER A CA 1
ATOM 680 C C . SER A 1 85 ? 17.054 -8.037 -0.782 1.00 93.50 85 SER A C 1
ATOM 682 O O . SER A 1 85 ? 17.181 -6.954 -1.355 1.00 93.50 85 SER A O 1
ATOM 684 N N . LYS A 1 86 ? 17.800 -8.370 0.280 1.00 90.69 86 LYS A N 1
ATOM 685 C CA . LYS A 1 86 ? 18.832 -7.501 0.876 1.00 90.69 86 LYS A CA 1
ATOM 686 C C . LYS A 1 86 ? 19.899 -7.073 -0.139 1.00 90.69 86 LYS A C 1
ATOM 688 O O . LYS A 1 86 ? 20.430 -5.972 -0.041 1.00 90.69 86 LYS A O 1
ATOM 693 N N . HIS A 1 87 ? 20.204 -7.946 -1.097 1.00 89.75 87 HIS A N 1
ATOM 694 C CA . HIS A 1 87 ? 21.196 -7.720 -2.153 1.00 89.75 87 HIS A CA 1
ATOM 695 C C . HIS A 1 87 ? 20.555 -7.612 -3.543 1.00 89.75 87 HIS A C 1
ATOM 697 O O . HIS A 1 87 ? 21.236 -7.750 -4.557 1.00 89.75 87 HIS A O 1
ATOM 703 N N . GLY A 1 88 ? 19.242 -7.394 -3.588 1.00 89.12 88 GLY A N 1
ATOM 704 C CA . GLY A 1 88 ? 18.488 -7.317 -4.825 1.00 89.12 88 GLY A CA 1
ATOM 705 C C . GLY A 1 88 ? 18.808 -6.078 -5.653 1.00 89.12 88 GLY A C 1
ATOM 706 O O . GLY A 1 88 ? 19.017 -4.977 -5.135 1.00 89.12 88 GLY A O 1
ATOM 707 N N . LYS A 1 89 ? 18.819 -6.243 -6.973 1.00 92.81 89 LYS A N 1
ATOM 708 C CA . LYS A 1 89 ? 19.124 -5.184 -7.934 1.00 92.81 89 LYS A CA 1
ATOM 709 C C . LYS A 1 89 ? 17.864 -4.373 -8.220 1.00 92.81 89 LYS A C 1
ATOM 711 O O . LYS A 1 89 ? 17.018 -4.768 -9.023 1.00 92.81 89 LYS A O 1
ATOM 716 N N . LYS A 1 90 ? 17.757 -3.188 -7.607 1.00 93.31 90 LYS A N 1
ATOM 717 C CA . LYS A 1 90 ? 16.587 -2.301 -7.755 1.00 93.31 90 LYS A CA 1
ATOM 718 C C . LYS A 1 90 ? 16.263 -1.961 -9.207 1.00 93.31 90 LYS A C 1
ATOM 720 O O . LYS A 1 90 ? 15.083 -1.929 -9.541 1.00 93.31 90 LYS A O 1
ATOM 725 N N . LEU A 1 91 ? 1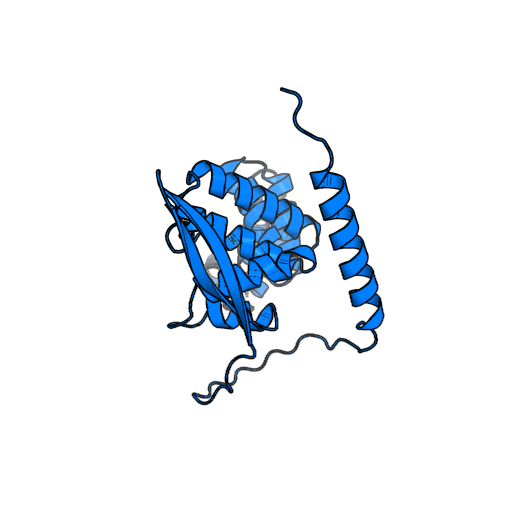7.283 -1.780 -10.050 1.00 91.44 91 LEU A N 1
ATOM 726 C CA . LEU A 1 91 ? 17.115 -1.504 -11.478 1.00 91.44 91 LEU A CA 1
ATOM 727 C C . LEU A 1 91 ? 16.488 -2.688 -12.236 1.00 91.44 91 LEU A C 1
ATOM 729 O O . LEU A 1 91 ? 15.572 -2.486 -13.022 1.00 91.44 91 LEU A O 1
ATOM 733 N N . VAL A 1 92 ? 16.895 -3.925 -11.931 1.00 92.06 92 VAL A N 1
ATOM 734 C CA . VAL A 1 92 ? 16.312 -5.140 -12.537 1.00 92.06 92 VAL A CA 1
ATOM 735 C C . VAL A 1 92 ? 14.845 -5.294 -12.137 1.00 92.06 92 VAL A C 1
ATOM 737 O O . VAL A 1 92 ? 13.988 -5.557 -12.981 1.00 92.06 92 VAL A O 1
ATOM 740 N N . ALA A 1 93 ? 14.535 -5.089 -10.855 1.00 95.44 93 ALA A N 1
ATOM 741 C CA . ALA A 1 93 ? 13.156 -5.099 -10.379 1.00 95.44 93 ALA A CA 1
ATOM 742 C C . ALA A 1 93 ? 12.326 -3.988 -11.051 1.00 95.44 93 ALA A C 1
ATOM 744 O O . ALA A 1 93 ? 11.244 -4.266 -11.561 1.00 95.44 93 ALA A O 1
ATOM 745 N N . TRP A 1 94 ? 12.855 -2.762 -11.131 1.00 95.06 94 TRP A N 1
ATOM 746 C CA . TRP A 1 94 ? 12.227 -1.624 -11.814 1.00 95.06 94 TRP A CA 1
ATOM 747 C C . TRP A 1 94 ? 11.891 -1.922 -13.276 1.00 95.06 94 TRP A C 1
ATOM 749 O O . TRP A 1 94 ? 10.741 -1.758 -13.687 1.00 95.06 94 TRP A O 1
ATOM 759 N N . ASP A 1 95 ? 12.866 -2.391 -14.055 1.00 91.75 95 ASP A N 1
ATOM 760 C CA . ASP A 1 95 ? 12.659 -2.693 -15.470 1.00 91.75 95 ASP A CA 1
ATOM 761 C C . ASP A 1 95 ? 11.635 -3.819 -15.654 1.00 91.75 95 ASP A C 1
ATOM 763 O O . ASP A 1 95 ? 10.771 -3.744 -16.532 1.00 91.75 95 ASP A O 1
ATOM 767 N N . SER A 1 96 ? 11.652 -4.808 -14.758 1.00 93.12 96 SER A N 1
ATOM 768 C CA . SER A 1 96 ? 10.660 -5.884 -14.735 1.00 93.12 96 SER A CA 1
ATOM 769 C C . SER A 1 96 ? 9.254 -5.368 -14.406 1.00 93.12 96 SER A C 1
ATOM 771 O O . SER A 1 96 ? 8.294 -5.730 -15.087 1.00 93.12 96 SER A O 1
ATOM 773 N N . PHE A 1 97 ? 9.103 -4.479 -13.418 1.00 96.75 97 PHE A N 1
ATOM 774 C CA . PHE A 1 97 ? 7.811 -3.869 -13.095 1.00 96.75 97 PHE A CA 1
ATOM 775 C C . PHE A 1 97 ? 7.278 -3.023 -14.247 1.00 96.75 97 PHE A C 1
ATOM 777 O O . PHE A 1 97 ? 6.115 -3.183 -14.617 1.00 96.75 97 PHE A O 1
ATOM 784 N N . LYS A 1 98 ? 8.119 -2.184 -14.870 1.00 94.81 98 LYS A N 1
ATOM 785 C CA . LYS A 1 98 ? 7.737 -1.419 -16.067 1.00 94.81 98 LYS A CA 1
ATOM 786 C C . LYS A 1 98 ? 7.220 -2.342 -17.165 1.00 94.81 98 LYS A C 1
ATOM 788 O O . LYS A 1 98 ? 6.140 -2.090 -17.696 1.00 94.81 98 LYS A O 1
ATOM 793 N N . TYR A 1 99 ? 7.950 -3.416 -17.465 1.00 91.75 99 TYR A N 1
ATOM 794 C CA . TYR A 1 99 ? 7.570 -4.374 -18.502 1.00 91.75 99 TYR A CA 1
ATOM 795 C C . TYR A 1 99 ? 6.194 -5.005 -18.232 1.00 91.75 99 TYR A C 1
ATOM 797 O O . TYR A 1 99 ? 5.322 -4.991 -19.102 1.00 91.75 99 TYR A O 1
ATOM 805 N N . HIS A 1 100 ? 5.964 -5.501 -17.014 1.00 92.44 100 HIS A N 1
ATOM 806 C CA . HIS A 1 100 ? 4.714 -6.188 -16.663 1.00 92.44 100 HIS A CA 1
ATOM 807 C C . HIS A 1 100 ? 3.531 -5.232 -16.420 1.00 92.44 100 HIS A C 1
ATOM 809 O O . HIS A 1 100 ? 2.378 -5.628 -16.594 1.00 92.44 100 HIS A O 1
ATOM 815 N N . SER A 1 101 ? 3.782 -3.957 -16.094 1.00 95.94 101 SER A N 1
ATOM 816 C CA . SER A 1 101 ? 2.745 -2.964 -15.747 1.00 95.94 101 SER A CA 1
ATOM 817 C C . SER A 1 101 ? 1.724 -2.665 -16.850 1.00 95.94 101 SER A C 1
ATOM 819 O O . SER A 1 101 ? 0.662 -2.102 -16.577 1.00 95.94 101 SER A O 1
ATOM 821 N N . VAL A 1 102 ? 2.030 -3.037 -18.097 1.00 90.88 102 VAL A N 1
ATOM 822 C CA . VAL A 1 102 ? 1.122 -2.880 -19.242 1.00 90.88 102 VAL A CA 1
ATOM 823 C C . VAL A 1 102 ? -0.152 -3.707 -19.051 1.00 90.88 102 VAL A C 1
ATOM 825 O O . VAL A 1 102 ? -1.225 -3.294 -19.492 1.00 90.88 102 VAL A O 1
ATOM 828 N N . ILE A 1 103 ? -0.037 -4.861 -18.391 1.00 90.94 103 ILE A N 1
ATOM 829 C CA . ILE A 1 103 ? -1.127 -5.832 -18.231 1.00 90.94 103 ILE A CA 1
ATOM 830 C C . ILE A 1 103 ? -1.425 -6.154 -16.769 1.00 90.94 103 ILE A C 1
ATOM 832 O O . ILE A 1 103 ? -2.566 -6.467 -16.435 1.00 90.94 103 ILE A O 1
ATOM 836 N N . ASP A 1 104 ? -0.420 -6.072 -15.899 1.00 96.44 104 ASP A N 1
ATOM 837 C CA . ASP A 1 104 ? -0.515 -6.520 -14.519 1.00 96.44 104 ASP A CA 1
ATOM 838 C C . ASP A 1 104 ? -0.670 -5.334 -13.556 1.00 96.44 104 ASP A C 1
ATOM 840 O O . ASP A 1 104 ? 0.137 -4.400 -13.522 1.00 96.44 104 ASP A O 1
ATOM 844 N N . VAL A 1 105 ? -1.747 -5.372 -12.767 1.00 97.88 105 VAL A N 1
ATOM 845 C CA . VAL A 1 105 ? -2.111 -4.306 -11.823 1.00 97.88 105 VAL A CA 1
ATOM 846 C C . VAL A 1 105 ? -1.120 -4.221 -10.661 1.00 97.88 105 VAL A C 1
ATOM 848 O O . VAL A 1 105 ? -0.818 -3.116 -10.214 1.00 97.88 105 VAL A O 1
ATOM 851 N N . GLU A 1 106 ? -0.592 -5.353 -10.192 1.00 98.00 106 GLU A N 1
ATOM 852 C CA . GLU A 1 106 ? 0.410 -5.401 -9.124 1.00 98.00 106 GLU A CA 1
ATOM 853 C C . GLU A 1 106 ? 1.731 -4.807 -9.620 1.00 98.00 106 GLU A C 1
ATOM 855 O O . GLU A 1 106 ? 2.302 -3.935 -8.968 1.00 98.00 106 GLU A O 1
ATOM 860 N N . ALA A 1 107 ? 2.180 -5.180 -10.821 1.00 97.94 107 ALA A N 1
ATOM 861 C CA . ALA A 1 107 ? 3.367 -4.579 -11.427 1.00 97.94 107 ALA A CA 1
ATOM 862 C C . ALA A 1 107 ? 3.213 -3.065 -11.598 1.00 97.94 107 ALA A C 1
ATOM 864 O O . ALA A 1 107 ? 4.129 -2.305 -11.280 1.00 97.94 107 ALA A O 1
ATOM 865 N N . LYS A 1 108 ? 2.038 -2.606 -12.045 1.00 98.56 108 LYS A N 1
ATOM 866 C CA . LYS A 1 108 ? 1.748 -1.175 -12.156 1.00 98.56 108 LYS A CA 1
ATOM 867 C C . LYS A 1 108 ? 1.771 -0.476 -10.798 1.00 98.56 108 LYS A C 1
ATOM 869 O O . LYS A 1 108 ? 2.323 0.618 -10.702 1.00 98.56 108 LYS A O 1
ATOM 874 N N . TYR A 1 109 ? 1.254 -1.107 -9.746 1.00 98.56 109 TYR A N 1
ATOM 875 C CA . TYR A 1 109 ? 1.374 -0.593 -8.381 1.00 98.56 109 TYR A CA 1
ATOM 876 C C . TYR A 1 109 ? 2.849 -0.424 -7.979 1.00 98.56 109 TYR A C 1
ATOM 878 O O . TYR A 1 109 ? 3.223 0.638 -7.477 1.00 98.56 109 TYR A O 1
ATOM 886 N N . TRP A 1 110 ? 3.705 -1.410 -8.266 1.00 98.50 110 TRP A N 1
ATOM 887 C CA . TRP A 1 110 ? 5.140 -1.323 -7.976 1.00 98.50 110 TRP A CA 1
ATOM 888 C C . TRP A 1 110 ? 5.851 -0.229 -8.770 1.00 98.50 110 TRP A C 1
ATOM 890 O O . TRP A 1 110 ? 6.726 0.436 -8.219 1.00 98.50 110 TRP A O 1
ATOM 900 N N . VAL A 1 111 ? 5.442 0.041 -10.013 1.00 98.25 111 VAL A N 1
ATOM 901 C CA . VAL A 1 111 ? 5.928 1.222 -10.747 1.00 98.25 111 VAL A CA 1
ATOM 902 C C . VAL A 1 111 ? 5.624 2.494 -9.948 1.00 98.25 111 VAL A C 1
ATOM 904 O O . VAL A 1 111 ? 6.535 3.273 -9.671 1.00 98.25 111 VAL A O 1
ATOM 907 N N . GLY A 1 112 ? 4.380 2.674 -9.490 1.00 98.06 112 GLY A N 1
ATOM 908 C CA . GLY A 1 112 ? 4.000 3.803 -8.630 1.00 98.06 112 GLY A CA 1
ATOM 909 C C . GLY A 1 112 ? 4.784 3.853 -7.315 1.00 98.06 112 GLY A C 1
ATOM 910 O O . GLY A 1 112 ? 5.211 4.924 -6.886 1.00 98.06 112 GLY A O 1
ATOM 911 N N . TYR A 1 113 ? 5.047 2.696 -6.704 1.00 98.19 113 TYR A N 1
ATOM 912 C CA . TYR A 1 113 ? 5.866 2.590 -5.496 1.00 98.19 113 TYR A CA 1
ATOM 913 C C . TYR A 1 113 ? 7.289 3.118 -5.717 1.00 98.19 113 TYR A C 1
ATOM 915 O O . TYR A 1 113 ? 7.812 3.840 -4.870 1.00 98.19 113 TYR A O 1
ATOM 923 N N . TYR A 1 114 ? 7.900 2.806 -6.860 1.00 97.56 114 TYR A N 1
ATOM 924 C CA . TYR A 1 114 ? 9.240 3.278 -7.204 1.00 97.56 114 TYR A CA 1
ATOM 925 C C . TYR A 1 114 ? 9.284 4.782 -7.467 1.00 97.56 114 TYR A C 1
ATOM 927 O O . TYR A 1 114 ? 10.185 5.448 -6.961 1.00 97.56 114 TYR A O 1
ATOM 935 N N . TYR A 1 115 ? 8.285 5.333 -8.166 1.00 97.12 115 TYR A N 1
ATOM 936 C CA . TYR A 1 115 ? 8.137 6.787 -8.291 1.00 97.12 115 TYR A CA 1
ATOM 937 C C . TYR A 1 115 ? 8.074 7.472 -6.916 1.00 97.12 115 TYR A C 1
ATOM 939 O O . TYR A 1 115 ? 8.671 8.530 -6.734 1.00 97.12 115 TYR A O 1
ATOM 947 N N . PHE A 1 116 ? 7.397 6.857 -5.941 1.00 96.38 116 PHE A N 1
ATOM 948 C CA . PHE A 1 116 ? 7.222 7.436 -4.609 1.00 96.38 116 PHE A CA 1
ATOM 949 C C . PHE A 1 116 ? 8.461 7.312 -3.705 1.00 96.38 116 PHE A C 1
ATOM 951 O O . PHE A 1 116 ? 8.795 8.271 -3.020 1.00 96.38 116 PHE A O 1
ATOM 958 N N . HIS A 1 117 ? 9.121 6.146 -3.665 1.00 94.06 117 HIS A N 1
ATOM 959 C CA . HIS A 1 117 ? 10.159 5.836 -2.658 1.00 94.06 117 HIS A CA 1
ATOM 960 C C . HIS A 1 117 ? 11.577 5.679 -3.211 1.00 94.06 117 HIS A C 1
ATOM 962 O O . HIS A 1 117 ? 12.530 5.826 -2.457 1.00 94.06 117 HIS A O 1
ATOM 968 N N . HIS A 1 118 ? 11.736 5.361 -4.497 1.00 87.12 118 HIS A N 1
ATOM 969 C CA . HIS A 1 118 ? 13.017 4.946 -5.088 1.00 87.12 118 HIS A CA 1
ATOM 970 C C . HIS A 1 118 ? 13.450 5.846 -6.252 1.00 87.12 118 HIS A C 1
ATOM 972 O O . HIS A 1 118 ? 14.104 5.402 -7.195 1.00 87.12 118 HIS A O 1
ATOM 978 N N .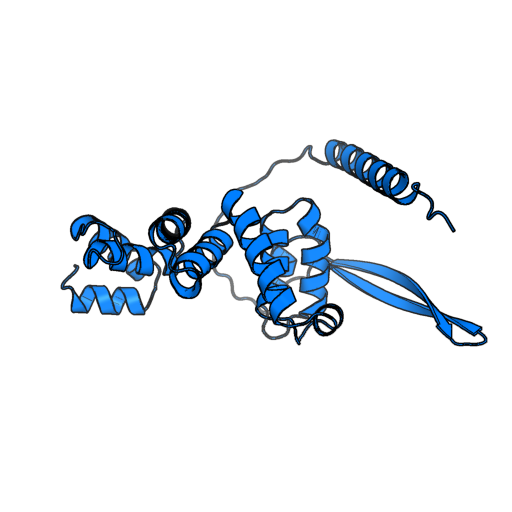 GLY A 1 119 ? 13.091 7.132 -6.197 1.00 78.50 119 GLY A N 1
ATOM 979 C CA . GLY A 1 119 ? 13.462 8.099 -7.232 1.00 78.50 119 GLY A CA 1
ATOM 980 C C . GLY A 1 119 ? 14.975 8.290 -7.383 1.00 78.50 119 GLY A C 1
ATOM 981 O O . GLY A 1 119 ? 15.448 8.544 -8.485 1.00 78.50 119 GLY A O 1
ATOM 982 N N . GLU A 1 120 ? 15.731 8.135 -6.294 1.00 83.44 120 GLU A N 1
ATOM 983 C CA . GLU A 1 120 ? 17.192 8.286 -6.280 1.00 83.44 120 GLU A CA 1
ATOM 984 C C . GLU A 1 120 ? 17.924 7.016 -6.730 1.00 83.44 120 GLU A C 1
ATOM 986 O O . GLU A 1 120 ? 19.018 7.101 -7.278 1.00 83.44 120 GLU A O 1
ATOM 991 N N . ASP A 1 121 ? 17.311 5.840 -6.581 1.00 89.31 121 ASP A N 1
ATOM 992 C CA . ASP A 1 121 ? 17.930 4.560 -6.955 1.00 89.31 121 ASP A CA 1
ATOM 993 C C . ASP A 1 121 ? 17.865 4.283 -8.464 1.00 89.31 121 ASP A C 1
ATOM 995 O O . ASP A 1 121 ? 18.586 3.427 -8.981 1.00 89.31 121 ASP A O 1
ATOM 999 N N . ILE A 1 122 ? 16.974 4.978 -9.179 1.00 89.75 122 ILE A N 1
ATOM 1000 C CA . ILE A 1 122 ? 16.699 4.746 -10.596 1.00 89.75 122 ILE A CA 1
ATOM 1001 C C . ILE A 1 122 ? 17.138 5.961 -11.421 1.00 89.75 122 ILE A C 1
ATOM 1003 O O . ILE A 1 122 ? 16.504 7.013 -11.322 1.00 89.75 122 ILE A O 1
ATOM 1007 N N . PRO A 1 123 ? 18.150 5.829 -12.303 1.00 88.06 123 PRO A N 1
ATOM 1008 C CA . PRO A 1 123 ? 18.683 6.954 -13.075 1.00 88.06 123 PRO A CA 1
ATOM 1009 C C . PRO A 1 123 ? 17.623 7.727 -13.871 1.00 88.06 123 PRO A C 1
ATOM 1011 O O . PRO A 1 123 ? 17.640 8.952 -13.912 1.00 88.06 123 PRO A O 1
ATOM 1014 N N . GLU A 1 124 ? 16.658 7.021 -14.465 1.00 84.69 124 GLU A N 1
ATOM 1015 C CA . GLU A 1 124 ? 15.568 7.635 -15.236 1.00 84.69 124 GLU A CA 1
ATOM 1016 C C . GLU A 1 124 ? 14.642 8.500 -14.364 1.00 84.69 124 GLU A C 1
ATOM 1018 O O . GLU A 1 124 ? 14.098 9.495 -14.838 1.00 84.69 124 GLU A O 1
ATOM 1023 N N . LEU A 1 125 ? 14.463 8.140 -13.088 1.00 88.25 125 LEU A N 1
ATOM 1024 C CA . LEU A 1 125 ? 13.593 8.864 -12.159 1.00 88.25 125 LEU A CA 1
ATOM 1025 C C . LEU A 1 125 ? 14.281 10.095 -11.558 1.00 88.25 125 LEU A C 1
ATOM 1027 O O . LEU A 1 125 ? 13.599 11.057 -11.201 1.00 88.25 125 LEU A O 1
ATOM 1031 N N . GLN A 1 126 ? 15.615 10.114 -11.509 1.00 88.06 126 GLN A N 1
ATOM 1032 C CA . GLN A 1 126 ? 16.390 11.284 -11.079 1.00 88.06 126 GLN A CA 1
ATOM 1033 C C . GLN A 1 126 ? 16.208 12.488 -12.018 1.00 88.06 126 GLN A C 1
ATOM 1035 O O . GLN A 1 126 ? 16.375 13.629 -11.598 1.00 88.06 126 GLN A O 1
ATOM 1040 N N . LEU A 1 127 ? 15.826 12.243 -13.276 1.00 88.31 127 LEU A N 1
ATOM 1041 C CA . LEU A 1 127 ? 15.553 13.285 -14.273 1.00 88.31 127 LEU A CA 1
ATOM 1042 C C . LEU A 1 127 ? 14.205 13.994 -14.058 1.00 88.31 127 LEU A C 1
ATOM 1044 O O . LEU A 1 127 ? 13.908 14.977 -14.734 1.00 88.31 127 LEU A O 1
ATOM 1048 N N . ILE A 1 128 ? 13.375 13.486 -13.147 1.00 86.12 128 ILE A N 1
ATOM 1049 C CA . ILE A 1 128 ? 12.033 13.987 -12.848 1.00 86.12 128 ILE A CA 1
ATOM 1050 C C . ILE A 1 128 ? 12.074 14.637 -11.464 1.00 86.12 128 ILE A C 1
ATOM 1052 O O . ILE A 1 128 ? 12.663 14.075 -10.541 1.00 86.12 128 ILE A O 1
ATOM 1056 N N . SER A 1 129 ? 11.445 15.803 -11.287 1.00 93.75 129 SER A N 1
ATOM 1057 C CA . SER A 1 129 ? 11.373 16.438 -9.965 1.00 93.75 129 SER A CA 1
ATOM 1058 C C . SER A 1 129 ? 10.618 15.552 -8.970 1.00 93.75 129 SER A C 1
ATOM 1060 O O . SER A 1 129 ? 9.697 14.824 -9.341 1.00 93.75 129 SER A O 1
ATOM 1062 N N . GLU A 1 130 ? 10.985 15.616 -7.690 1.00 93.19 130 GLU A N 1
ATOM 1063 C CA . GLU A 1 130 ? 10.325 14.822 -6.648 1.00 93.19 130 GLU A CA 1
ATOM 1064 C C . GLU A 1 130 ? 8.811 15.068 -6.606 1.00 93.19 130 GLU A C 1
ATOM 1066 O O . GLU A 1 130 ? 8.032 14.120 -6.545 1.00 93.19 130 GLU A O 1
ATOM 1071 N N . GLU A 1 131 ? 8.391 16.329 -6.725 1.00 94.62 131 GLU A N 1
ATOM 1072 C CA . GLU A 1 131 ? 6.977 16.701 -6.759 1.00 94.62 131 GLU A CA 1
ATOM 1073 C C . GLU A 1 131 ? 6.228 16.001 -7.903 1.00 94.62 131 GLU A C 1
ATOM 1075 O O . GLU A 1 131 ? 5.144 15.451 -7.696 1.00 94.62 131 GLU A O 1
ATOM 1080 N N . GLU A 1 132 ? 6.816 15.976 -9.101 1.00 94.19 132 GLU A N 1
ATOM 1081 C CA . GLU A 1 132 ? 6.207 15.331 -10.261 1.00 94.19 132 GLU A CA 1
ATOM 1082 C C . GLU A 1 132 ? 6.189 13.806 -10.107 1.00 94.19 132 GLU A C 1
ATOM 1084 O O . GLU A 1 132 ? 5.180 13.163 -10.399 1.00 94.19 132 GLU A O 1
ATOM 1089 N N . ARG A 1 133 ? 7.252 13.211 -9.547 1.00 95.50 133 ARG A N 1
ATOM 1090 C CA . ARG A 1 133 ? 7.258 11.777 -9.231 1.00 95.50 133 ARG A CA 1
ATOM 1091 C C . ARG A 1 133 ? 6.158 11.406 -8.241 1.00 95.50 133 ARG A C 1
ATOM 1093 O O . ARG A 1 133 ? 5.464 10.411 -8.451 1.00 95.50 133 ARG A O 1
ATOM 1100 N N . ILE A 1 134 ? 5.961 12.207 -7.193 1.00 96.12 134 ILE A N 1
ATOM 1101 C CA . ILE A 1 134 ? 4.897 11.983 -6.210 1.00 96.12 134 ILE A CA 1
ATOM 1102 C C . ILE A 1 134 ? 3.526 12.076 -6.888 1.00 96.12 134 ILE A C 1
ATOM 1104 O O . ILE A 1 134 ? 2.698 11.191 -6.679 1.00 96.12 134 ILE A O 1
ATOM 1108 N N . LYS A 1 135 ? 3.284 13.079 -7.744 1.00 96.62 135 LYS A N 1
ATOM 1109 C CA . LYS A 1 135 ? 2.023 13.196 -8.502 1.00 96.62 135 LYS A CA 1
ATOM 1110 C C . LYS A 1 135 ? 1.755 11.960 -9.364 1.00 96.62 135 LYS A C 1
ATOM 1112 O O . LYS A 1 135 ? 0.656 11.403 -9.307 1.00 96.62 135 LYS A O 1
ATOM 1117 N N . ILE A 1 136 ? 2.762 11.489 -10.103 1.00 97.12 136 ILE A N 1
ATOM 1118 C CA . ILE A 1 136 ? 2.671 10.266 -10.913 1.00 97.12 136 ILE A CA 1
ATOM 1119 C C . ILE A 1 136 ? 2.334 9.057 -10.030 1.00 97.12 136 ILE A C 1
ATOM 1121 O O . ILE A 1 136 ? 1.413 8.300 -10.346 1.00 97.12 136 ILE A O 1
ATOM 1125 N N . ALA A 1 137 ? 3.029 8.893 -8.901 1.00 97.88 137 ALA A N 1
ATOM 1126 C CA . ALA A 1 137 ? 2.796 7.794 -7.972 1.00 97.88 137 ALA A CA 1
ATOM 1127 C C . ALA A 1 137 ? 1.369 7.791 -7.406 1.00 97.88 137 ALA A C 1
ATOM 1129 O O . ALA A 1 137 ? 0.726 6.744 -7.398 1.00 97.88 137 ALA A O 1
ATOM 1130 N N . ILE A 1 138 ? 0.846 8.948 -6.982 1.00 98.38 138 ILE A N 1
ATOM 1131 C CA . ILE A 1 138 ? -0.524 9.057 -6.461 1.00 98.38 138 ILE A CA 1
ATOM 1132 C C . ILE A 1 138 ? -1.555 8.683 -7.530 1.00 98.38 138 ILE A C 1
ATOM 1134 O O . ILE A 1 138 ? -2.486 7.934 -7.232 1.00 98.38 138 ILE A O 1
ATOM 1138 N N . ASN A 1 139 ? -1.373 9.124 -8.778 1.00 98.31 139 ASN A N 1
ATOM 1139 C CA . ASN A 1 139 ? -2.272 8.745 -9.867 1.00 98.31 139 ASN A CA 1
ATOM 1140 C C . ASN A 1 139 ? -2.238 7.229 -10.143 1.00 98.31 139 ASN A C 1
ATOM 1142 O O . ASN A 1 139 ? -3.281 6.602 -10.331 1.00 98.31 139 ASN A O 1
ATOM 1146 N N . ILE A 1 140 ? -1.050 6.619 -10.100 1.00 98.50 140 ILE A N 1
ATOM 1147 C CA . ILE A 1 140 ? -0.896 5.164 -10.219 1.00 98.50 140 ILE A CA 1
ATOM 1148 C C . ILE A 1 140 ? -1.565 4.439 -9.043 1.00 98.50 140 ILE A C 1
ATOM 1150 O O . ILE A 1 140 ? -2.255 3.439 -9.260 1.00 98.50 140 ILE A O 1
ATOM 1154 N N . PHE A 1 141 ? -1.400 4.923 -7.809 1.00 98.69 141 PHE A N 1
ATOM 1155 C CA . PHE A 1 141 ? -2.046 4.327 -6.639 1.00 98.69 141 PHE A CA 1
ATOM 1156 C C . PHE A 1 141 ? -3.560 4.418 -6.734 1.00 98.69 141 PHE A C 1
ATOM 1158 O O . PHE A 1 141 ? -4.220 3.418 -6.487 1.00 98.69 141 PHE A O 1
ATOM 1165 N N . LYS A 1 142 ? -4.112 5.554 -7.166 1.00 98.69 142 LYS A N 1
ATOM 1166 C CA . LYS A 1 142 ? -5.547 5.672 -7.421 1.00 98.69 142 LYS A CA 1
ATOM 1167 C C . LYS A 1 142 ? -6.017 4.628 -8.434 1.00 98.69 142 LYS A C 1
ATOM 1169 O O . LYS A 1 142 ? -6.919 3.850 -8.146 1.00 98.69 142 LYS A O 1
ATOM 1174 N N . GLU A 1 143 ? -5.380 4.573 -9.603 1.00 98.44 143 GLU A N 1
ATOM 1175 C CA . GLU A 1 143 ? -5.798 3.665 -10.677 1.00 98.44 143 GLU A CA 1
ATOM 1176 C C . GLU A 1 143 ? -5.731 2.190 -10.257 1.00 98.44 143 GLU A C 1
ATOM 1178 O O . GLU A 1 143 ? -6.612 1.395 -10.581 1.00 98.44 143 GLU A O 1
ATOM 1183 N N . THR A 1 144 ? -4.674 1.802 -9.548 1.00 98.50 144 THR A N 1
ATOM 1184 C CA . THR A 1 144 ? -4.494 0.415 -9.101 1.00 98.50 144 THR A CA 1
ATOM 1185 C C . THR A 1 144 ? -5.372 0.083 -7.894 1.00 98.50 144 THR A C 1
ATOM 1187 O O . THR A 1 144 ? -5.858 -1.045 -7.797 1.00 98.50 144 THR A O 1
ATOM 1190 N N . ALA A 1 145 ? -5.672 1.060 -7.032 1.00 98.62 145 ALA A N 1
ATOM 1191 C CA . ALA A 1 145 ? -6.639 0.919 -5.948 1.00 98.62 145 ALA A CA 1
ATOM 1192 C C . ALA A 1 145 ? -8.058 0.682 -6.480 1.00 98.62 145 ALA A C 1
ATOM 1194 O O . ALA A 1 145 ? -8.739 -0.237 -6.012 1.00 98.62 145 ALA A O 1
ATOM 1195 N N . ASP A 1 146 ? -8.457 1.449 -7.501 1.00 98.44 146 ASP A N 1
ATOM 1196 C CA . ASP A 1 146 ? -9.729 1.305 -8.224 1.00 98.44 146 ASP A CA 1
ATOM 1197 C C . ASP A 1 146 ? -9.872 -0.096 -8.853 1.00 98.44 146 ASP A C 1
ATOM 1199 O O . ASP A 1 146 ? -10.978 -0.611 -9.009 1.00 98.44 146 ASP A O 1
ATOM 1203 N N . LYS A 1 147 ? -8.745 -0.749 -9.164 1.00 97.94 147 LYS A N 1
ATOM 1204 C CA . LYS A 1 147 ? -8.667 -2.116 -9.706 1.00 97.94 147 LYS A CA 1
ATOM 1205 C C . LYS A 1 147 ? -8.516 -3.210 -8.642 1.00 97.94 147 LYS A C 1
ATOM 1207 O O . LYS A 1 147 ? -8.314 -4.369 -8.995 1.00 97.94 147 LYS A O 1
ATOM 1212 N N . GLY A 1 148 ? -8.617 -2.871 -7.358 1.00 96.88 148 GLY A N 1
ATOM 1213 C CA . GLY A 1 148 ? -8.617 -3.851 -6.270 1.00 96.88 148 GLY A CA 1
ATOM 1214 C C . GLY A 1 148 ? -7.249 -4.158 -5.659 1.00 96.88 148 GLY A C 1
ATOM 1215 O O . GLY A 1 148 ? -7.149 -5.085 -4.860 1.00 96.88 148 GLY A O 1
ATOM 1216 N N . ASN A 1 149 ? -6.191 -3.415 -5.998 1.00 98.38 149 ASN A N 1
ATOM 1217 C CA . ASN A 1 149 ? -4.895 -3.604 -5.349 1.00 98.38 149 ASN A CA 1
ATOM 1218 C C . ASN A 1 149 ? -4.944 -3.085 -3.901 1.00 98.38 149 ASN A C 1
ATOM 1220 O O . ASN A 1 149 ? -5.047 -1.877 -3.682 1.00 98.38 149 ASN A O 1
ATOM 1224 N N . SER A 1 150 ? -4.852 -3.980 -2.915 1.00 97.75 150 SER A N 1
ATOM 1225 C CA . SER A 1 150 ? -4.969 -3.627 -1.492 1.00 97.75 150 SER A CA 1
ATOM 1226 C C . SER A 1 150 ? -3.864 -2.679 -1.022 1.00 97.75 150 SER A C 1
ATOM 1228 O O . SER A 1 150 ? -4.136 -1.675 -0.367 1.00 97.75 150 SER A O 1
ATOM 1230 N N . SER A 1 151 ? -2.619 -2.909 -1.444 1.00 97.88 151 SER A N 1
ATOM 1231 C CA . SER A 1 151 ? -1.500 -2.027 -1.098 1.00 97.88 151 SER A CA 1
ATOM 1232 C C . SER A 1 151 ? -1.678 -0.616 -1.673 1.00 97.88 151 SER A C 1
ATOM 1234 O O . SER A 1 151 ? -1.346 0.379 -1.023 1.00 97.88 151 SER A O 1
ATOM 1236 N N . ALA A 1 152 ? -2.234 -0.502 -2.879 1.00 98.50 152 ALA A N 1
ATOM 1237 C CA . ALA A 1 152 ? -2.577 0.777 -3.486 1.00 98.50 152 ALA A CA 1
ATOM 1238 C C . ALA A 1 152 ? -3.742 1.466 -2.764 1.00 98.50 152 ALA A C 1
ATOM 1240 O O . ALA A 1 152 ? -3.677 2.672 -2.532 1.00 98.50 152 ALA A O 1
ATOM 1241 N N . GLN A 1 153 ? -4.772 0.714 -2.361 1.00 98.81 153 GLN A N 1
ATOM 1242 C CA . GLN A 1 153 ? -5.899 1.226 -1.575 1.00 98.81 153 GLN A CA 1
ATOM 1243 C C . GLN A 1 153 ? -5.425 1.826 -0.249 1.00 98.81 153 GLN A C 1
ATOM 1245 O O . GLN A 1 153 ? -5.819 2.944 0.083 1.00 98.81 153 GLN A O 1
ATOM 1250 N N . LEU A 1 154 ? -4.515 1.152 0.465 1.00 98.56 154 LEU A N 1
ATOM 1251 C CA . LEU A 1 154 ? -3.882 1.711 1.660 1.00 98.56 154 LEU A CA 1
ATOM 1252 C C . LEU A 1 154 ? -3.184 3.039 1.344 1.00 98.56 154 LEU A C 1
ATOM 1254 O O . LEU A 1 154 ? -3.433 4.045 2.004 1.00 98.56 154 LEU A O 1
ATOM 1258 N N . ARG A 1 155 ? -2.311 3.070 0.330 1.00 98.50 155 ARG A N 1
ATOM 1259 C CA . ARG A 1 155 ? -1.506 4.265 0.016 1.00 98.50 155 ARG A CA 1
ATOM 1260 C C . ARG A 1 155 ? -2.349 5.442 -0.449 1.00 98.50 155 ARG A C 1
ATOM 1262 O O . ARG A 1 155 ? -2.144 6.556 0.031 1.00 98.50 155 ARG A O 1
ATOM 1269 N N . TYR A 1 156 ? -3.289 5.204 -1.357 1.00 98.69 156 TYR A N 1
ATOM 1270 C CA . TYR A 1 156 ? -4.177 6.244 -1.856 1.00 98.69 156 TYR A CA 1
ATOM 1271 C C . TYR A 1 156 ? -5.131 6.730 -0.759 1.00 98.69 156 TYR A C 1
ATOM 1273 O O . TYR A 1 156 ? -5.262 7.934 -0.547 1.00 98.69 156 TYR A O 1
ATOM 1281 N N . GLY A 1 157 ? -5.693 5.811 0.033 1.00 98.44 157 GLY A N 1
ATOM 1282 C CA . GLY A 1 157 ? -6.509 6.151 1.196 1.00 98.44 157 GLY A CA 1
ATOM 1283 C C . GLY A 1 157 ? -5.754 7.004 2.220 1.00 98.44 157 GLY A C 1
ATOM 1284 O O . GLY A 1 157 ? -6.281 8.005 2.704 1.00 98.44 157 GLY A O 1
ATOM 1285 N N . MET A 1 158 ? -4.485 6.681 2.491 1.00 98.12 158 MET A N 1
ATOM 1286 C CA . MET A 1 158 ? -3.620 7.488 3.359 1.00 98.12 158 MET A CA 1
ATOM 1287 C C . MET A 1 158 ? -3.305 8.865 2.776 1.00 98.12 158 MET A C 1
ATOM 1289 O O . MET A 1 158 ? -3.268 9.840 3.528 1.00 98.12 158 MET A O 1
ATOM 1293 N N . HIS A 1 159 ? -3.099 8.968 1.461 1.00 97.81 159 HIS A N 1
ATOM 1294 C CA . HIS A 1 159 ? -2.904 10.253 0.794 1.00 97.81 159 HIS A CA 1
ATOM 1295 C C . HIS A 1 159 ? -4.121 11.165 0.990 1.00 97.81 159 HIS A C 1
ATOM 1297 O O . HIS A 1 159 ? -3.978 12.273 1.515 1.00 97.81 159 HIS A O 1
ATOM 1303 N 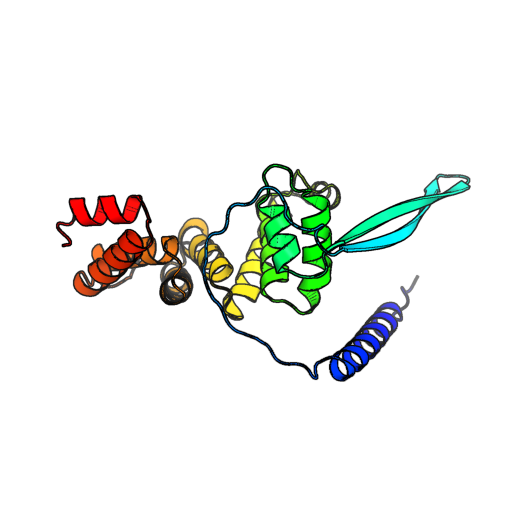N . LEU A 1 160 ? -5.318 10.659 0.678 1.00 98.38 160 LEU A N 1
ATOM 1304 C CA . LEU A 1 160 ? -6.582 11.371 0.875 1.00 98.38 160 LEU A CA 1
ATOM 1305 C C . LEU A 1 160 ? -6.774 11.786 2.339 1.00 98.38 160 LEU A C 1
ATOM 1307 O O . LEU A 1 160 ? -7.080 12.941 2.636 1.00 98.38 160 LEU A O 1
ATOM 1311 N N . TRP A 1 161 ? -6.528 10.863 3.271 1.00 96.25 161 TRP A N 1
ATOM 1312 C CA . TRP A 1 161 ? -6.727 11.093 4.700 1.00 96.25 161 TRP A CA 1
ATOM 1313 C C . TRP A 1 161 ? -5.755 12.129 5.279 1.00 96.25 161 TRP A C 1
ATOM 1315 O O . TRP A 1 161 ? -6.140 13.004 6.056 1.00 96.25 161 TRP A O 1
ATOM 1325 N N . GLN A 1 162 ? -4.467 12.036 4.945 1.00 94.25 162 GLN A N 1
ATOM 1326 C CA . GLN A 1 162 ? -3.432 12.840 5.596 1.00 94.25 162 GLN A CA 1
ATOM 1327 C C . GLN A 1 162 ? -3.127 14.148 4.877 1.00 94.25 162 GLN A C 1
ATOM 1329 O O . GLN A 1 162 ? -2.876 15.145 5.563 1.00 94.25 162 GLN A O 1
ATOM 1334 N N . LYS A 1 163 ? -3.110 14.141 3.541 1.00 95.19 163 LYS A N 1
ATOM 1335 C CA . LYS A 1 163 ? -2.700 15.286 2.721 1.00 95.19 163 LYS A CA 1
ATOM 1336 C C . LYS A 1 163 ? -3.904 16.100 2.274 1.00 95.19 163 LYS A C 1
ATOM 1338 O O . LYS A 1 163 ? -3.968 17.277 2.603 1.00 95.19 163 LYS A O 1
ATOM 1343 N N . GLU A 1 164 ? -4.871 15.468 1.616 1.00 95.88 164 GLU A N 1
ATOM 1344 C CA . GLU A 1 164 ? -6.052 16.175 1.096 1.00 95.88 164 GLU A CA 1
ATOM 1345 C C . GLU A 1 164 ? -7.116 16.449 2.166 1.00 95.88 164 GLU A C 1
ATOM 1347 O O . GLU A 1 164 ? -8.001 17.273 1.963 1.00 95.88 164 GLU A O 1
ATOM 1352 N N . LYS A 1 165 ? -7.036 15.764 3.316 1.00 96.12 165 LYS A N 1
ATOM 1353 C CA . LYS A 1 165 ? -8.049 15.801 4.387 1.00 96.12 165 LYS A CA 1
ATOM 1354 C C . LYS A 1 165 ? -9.446 15.387 3.909 1.00 96.12 165 LYS A C 1
ATOM 1356 O O . LYS A 1 165 ? -10.448 15.706 4.545 1.00 96.12 165 LYS A O 1
ATOM 1361 N N . ASN A 1 166 ? -9.512 14.616 2.827 1.00 97.62 166 ASN A N 1
ATOM 1362 C CA . ASN A 1 166 ? -10.731 13.989 2.346 1.00 97.62 166 ASN A CA 1
ATOM 1363 C C . ASN A 1 166 ? -10.947 12.680 3.116 1.00 97.62 166 ASN A C 1
ATOM 1365 O O . ASN A 1 166 ? -10.660 11.580 2.642 1.00 97.62 166 ASN A O 1
ATOM 1369 N N . TYR A 1 167 ? -11.374 12.818 4.370 1.00 97.31 167 TYR A N 1
ATOM 1370 C CA . TYR A 1 167 ? -11.414 11.706 5.315 1.00 97.31 167 TYR A CA 1
ATOM 1371 C C . TYR A 1 167 ? -12.421 10.627 4.931 1.00 97.31 167 TYR A C 1
ATOM 1373 O O . TYR A 1 167 ? -12.112 9.452 5.083 1.00 97.31 167 TYR A O 1
ATOM 1381 N N . ILE A 1 168 ? -13.594 10.998 4.411 1.00 97.75 168 ILE A N 1
ATOM 1382 C CA . ILE A 1 168 ? -14.640 10.033 4.045 1.00 97.75 168 ILE A CA 1
ATOM 1383 C C . ILE A 1 168 ? -14.193 9.170 2.865 1.00 97.75 168 ILE A C 1
ATOM 1385 O O . ILE A 1 168 ? -14.316 7.945 2.907 1.00 97.75 168 ILE A O 1
ATOM 1389 N N . GLU A 1 169 ? -13.621 9.782 1.827 1.00 97.88 169 GLU A N 1
ATOM 1390 C CA . GLU A 1 169 ? -13.111 9.021 0.690 1.00 97.88 169 GLU A CA 1
ATOM 1391 C C . GLU A 1 169 ? -11.852 8.233 1.061 1.00 97.88 169 GLU A C 1
ATOM 1393 O O . GLU A 1 169 ? -11.751 7.049 0.743 1.00 97.88 169 GLU A O 1
ATOM 1398 N N . GLY A 1 170 ? -10.931 8.837 1.820 1.00 98.38 170 GLY A N 1
ATOM 1399 C CA . GLY A 1 170 ? -9.757 8.140 2.339 1.00 98.38 170 GLY A CA 1
ATOM 1400 C C . GLY A 1 170 ? -10.140 6.911 3.162 1.00 98.38 170 GLY A C 1
ATOM 1401 O O . GLY A 1 170 ? -9.591 5.830 2.952 1.00 98.38 170 GLY A O 1
ATOM 1402 N N . PHE A 1 171 ? -11.147 7.041 4.031 1.00 98.38 171 PHE A N 1
ATOM 1403 C CA . PHE A 1 171 ? -11.687 5.938 4.820 1.00 98.38 171 PHE A CA 1
ATOM 1404 C C . PHE A 1 171 ? -12.191 4.792 3.952 1.00 98.38 171 PHE A C 1
ATOM 1406 O O . PHE A 1 171 ? -11.935 3.635 4.266 1.00 98.38 171 PHE A O 1
ATOM 1413 N N . LYS A 1 172 ? -12.892 5.102 2.856 1.00 98.50 172 LYS A N 1
ATOM 1414 C CA . LYS A 1 172 ? -13.426 4.094 1.938 1.00 98.50 172 LYS A CA 1
ATOM 1415 C C . LYS A 1 172 ? -12.307 3.210 1.382 1.00 98.50 172 LYS A C 1
ATOM 1417 O O . LYS A 1 172 ? -12.412 1.989 1.470 1.00 98.50 172 LYS A O 1
ATOM 1422 N N . TYR A 1 173 ? -11.228 3.803 0.869 1.00 98.75 173 TYR A N 1
ATOM 1423 C CA . TYR A 1 173 ? -10.088 3.029 0.363 1.00 98.75 173 TYR A CA 1
ATOM 1424 C C . TYR A 1 173 ? -9.355 2.282 1.480 1.00 98.75 173 TYR A C 1
ATOM 1426 O O . TYR A 1 173 ? -9.026 1.109 1.317 1.00 98.75 173 TYR A O 1
ATOM 1434 N N . LEU A 1 174 ? -9.154 2.913 2.641 1.00 98.62 174 LEU A N 1
ATOM 1435 C CA . LEU A 1 174 ? -8.550 2.249 3.800 1.00 98.62 174 LEU A CA 1
ATOM 1436 C C . LEU A 1 174 ? -9.367 1.029 4.236 1.00 98.62 174 LEU A C 1
ATOM 1438 O O . LEU A 1 174 ? -8.800 -0.026 4.499 1.00 98.62 174 LEU A O 1
ATOM 1442 N N . LYS A 1 175 ? -10.697 1.134 4.243 1.00 98.44 175 LYS A N 1
ATOM 1443 C CA . LYS A 1 175 ? -11.587 0.015 4.545 1.00 98.44 175 LYS A CA 1
ATOM 1444 C C . LYS A 1 175 ? -11.479 -1.095 3.501 1.00 98.44 175 LYS A C 1
ATOM 1446 O O . LYS A 1 175 ? -11.365 -2.248 3.888 1.00 98.44 175 LYS A O 1
ATOM 1451 N N . MET A 1 176 ? -11.435 -0.771 2.208 1.00 98.56 176 MET A N 1
ATOM 1452 C CA . MET A 1 176 ? -11.225 -1.773 1.148 1.00 98.56 176 MET A CA 1
ATOM 1453 C C . MET A 1 176 ? -9.903 -2.539 1.335 1.00 98.56 176 MET A C 1
ATOM 1455 O O . MET A 1 176 ? -9.868 -3.765 1.211 1.00 98.56 176 MET A O 1
ATOM 1459 N N . SER A 1 177 ? -8.836 -1.831 1.718 1.00 98.44 177 SER A N 1
ATOM 1460 C CA . SER A 1 177 ? -7.548 -2.453 2.031 1.00 98.44 177 SER A CA 1
ATOM 1461 C C . SER A 1 177 ? -7.617 -3.324 3.287 1.00 98.44 177 SER A C 1
ATOM 1463 O O . SER A 1 177 ? -7.052 -4.416 3.305 1.00 98.44 177 SER A O 1
ATOM 1465 N N . ALA A 1 178 ? -8.312 -2.862 4.330 1.00 98.00 178 ALA A N 1
ATOM 1466 C CA . ALA A 1 178 ? -8.511 -3.616 5.564 1.00 98.00 178 ALA A CA 1
ATOM 1467 C C . ALA A 1 178 ? -9.316 -4.897 5.309 1.00 98.00 178 ALA A C 1
ATOM 1469 O O . ALA A 1 178 ? -8.932 -5.963 5.772 1.00 98.00 178 ALA A O 1
ATOM 1470 N N . ASP A 1 179 ? -10.377 -4.818 4.508 1.00 96.69 179 ASP A N 1
ATOM 1471 C CA . ASP A 1 179 ? -11.194 -5.969 4.109 1.00 96.69 179 ASP A CA 1
ATOM 1472 C C . ASP A 1 179 ? -10.395 -6.965 3.234 1.00 96.69 179 ASP A C 1
ATOM 1474 O O . ASP A 1 179 ? -10.748 -8.138 3.138 1.00 96.69 179 ASP A O 1
ATOM 1478 N N . SER A 1 180 ? -9.273 -6.519 2.655 1.00 95.81 180 SER A N 1
ATOM 1479 C CA . SER A 1 180 ? -8.291 -7.345 1.936 1.00 95.81 180 SER A CA 1
ATOM 1480 C C . SER A 1 180 ? -7.143 -7.852 2.828 1.00 95.81 180 SER A C 1
ATOM 1482 O O . SER A 1 180 ? -6.089 -8.235 2.320 1.00 95.81 180 SER A O 1
ATOM 1484 N N . ASN A 1 181 ? -7.338 -7.867 4.150 1.00 94.88 181 ASN A N 1
ATOM 1485 C CA . ASN A 1 181 ? -6.390 -8.349 5.161 1.00 94.88 181 ASN A CA 1
ATOM 1486 C C . ASN A 1 181 ? -5.096 -7.536 5.324 1.00 94.88 181 ASN A C 1
ATOM 1488 O O . ASN A 1 181 ? -4.115 -8.044 5.872 1.00 94.88 181 ASN A O 1
ATOM 1492 N N . ASP A 1 182 ? -5.073 -6.269 4.905 1.00 97.12 182 ASP A N 1
ATOM 1493 C CA . ASP A 1 182 ? -3.944 -5.395 5.224 1.00 97.12 182 ASP A CA 1
ATOM 1494 C C . ASP A 1 182 ? -3.994 -4.966 6.701 1.00 97.12 182 ASP A C 1
ATOM 1496 O O . ASP A 1 182 ? -4.865 -4.199 7.124 1.00 97.12 182 ASP A O 1
ATOM 1500 N N . ALA A 1 183 ? -3.043 -5.461 7.496 1.00 97.12 183 ALA A N 1
ATOM 1501 C CA . ALA A 1 183 ? -3.011 -5.248 8.941 1.00 97.12 183 ALA A CA 1
ATOM 1502 C C . ALA A 1 183 ? -2.838 -3.768 9.334 1.00 97.12 183 ALA A C 1
ATOM 1504 O O . ALA A 1 183 ? -3.366 -3.324 10.358 1.00 97.12 183 ALA A O 1
ATOM 1505 N N . THR A 1 184 ? -2.130 -2.978 8.520 1.00 97.31 184 THR A N 1
ATOM 1506 C CA . THR A 1 184 ? -1.970 -1.537 8.753 1.00 97.31 184 THR A CA 1
ATOM 1507 C C . THR A 1 184 ? -3.277 -0.801 8.488 1.00 97.31 184 THR A C 1
ATOM 1509 O O . THR A 1 184 ? -3.687 0.031 9.301 1.00 97.31 184 THR A O 1
ATOM 1512 N N . ALA A 1 185 ? -3.972 -1.133 7.401 1.00 97.94 185 ALA A N 1
ATOM 1513 C CA . ALA A 1 185 ? -5.284 -0.580 7.098 1.00 97.94 185 ALA A CA 1
ATOM 1514 C C . ALA A 1 185 ? -6.316 -0.947 8.176 1.00 97.94 185 ALA A C 1
ATOM 1516 O O . ALA A 1 185 ? -7.034 -0.066 8.650 1.00 97.94 185 ALA A O 1
ATOM 1517 N N . MET A 1 186 ? -6.340 -2.208 8.627 1.00 98.38 186 MET A N 1
ATOM 1518 C CA . MET A 1 186 ? -7.197 -2.665 9.730 1.00 98.38 186 MET A CA 1
ATOM 1519 C C . MET A 1 186 ? -6.964 -1.851 11.004 1.00 98.38 186 MET A C 1
ATOM 1521 O O . MET A 1 186 ? -7.922 -1.395 11.622 1.00 98.38 186 MET A O 1
ATOM 1525 N N . PHE A 1 187 ? -5.706 -1.601 11.378 1.00 98.06 187 PHE A N 1
ATOM 1526 C CA . PHE A 1 187 ? -5.389 -0.765 12.535 1.00 98.06 187 PHE A CA 1
ATOM 1527 C C . PHE A 1 187 ? -5.955 0.658 12.397 1.00 98.06 187 PHE A C 1
ATOM 1529 O O . PHE A 1 187 ? -6.563 1.182 13.333 1.00 98.06 187 PHE A O 1
ATOM 1536 N N . ILE A 1 188 ? -5.786 1.284 11.229 1.00 97.38 188 ILE A N 1
ATOM 1537 C CA . ILE A 1 188 ? -6.259 2.652 10.979 1.00 97.38 188 ILE A CA 1
ATOM 1538 C C . ILE A 1 188 ? -7.790 2.716 11.015 1.00 97.38 188 ILE A C 1
ATOM 1540 O O . ILE A 1 188 ? -8.353 3.577 11.693 1.00 97.38 188 ILE A O 1
ATOM 1544 N N . VAL A 1 189 ? -8.458 1.792 10.324 1.00 98.06 189 VAL A N 1
ATOM 1545 C CA . VAL A 1 189 ? -9.923 1.690 10.279 1.00 98.06 189 VAL A CA 1
ATOM 1546 C C . VAL A 1 189 ? -10.486 1.399 11.668 1.00 98.06 189 VAL A C 1
ATOM 1548 O O . VAL A 1 189 ? -11.416 2.073 12.108 1.00 98.06 189 VAL A O 1
ATOM 1551 N N . GLY A 1 190 ? -9.869 0.468 12.399 1.00 97.69 190 GLY A N 1
ATOM 1552 C CA . GLY A 1 190 ? -10.241 0.129 13.767 1.00 97.69 190 GLY A CA 1
ATOM 1553 C C . GLY A 1 190 ? -10.148 1.330 14.704 1.00 97.69 190 GLY A C 1
ATOM 1554 O O . GLY A 1 190 ? -11.096 1.624 15.430 1.00 97.69 190 GLY A O 1
ATOM 1555 N N . LYS A 1 191 ? -9.061 2.109 14.624 1.00 97.31 191 LYS A N 1
ATOM 1556 C CA . LYS A 1 191 ? -8.928 3.362 15.380 1.00 97.31 191 LYS A CA 1
ATOM 1557 C C . LYS A 1 191 ? -9.954 4.422 14.992 1.00 97.31 191 LYS A C 1
ATOM 1559 O O . LYS A 1 191 ? -10.412 5.156 15.869 1.00 97.31 191 LYS A O 1
ATOM 1564 N N . ALA A 1 192 ? -10.275 4.550 13.709 1.00 97.31 192 ALA A N 1
ATOM 1565 C CA . ALA A 1 192 ? -11.251 5.526 13.239 1.00 97.31 192 ALA A CA 1
ATOM 1566 C C . ALA A 1 192 ? -12.659 5.200 13.762 1.00 97.31 192 ALA A C 1
ATOM 1568 O O . ALA A 1 192 ? -13.301 6.087 14.323 1.00 97.31 192 ALA A O 1
ATOM 1569 N N . TYR A 1 193 ? -13.088 3.934 13.688 1.00 98.12 193 TYR A N 1
ATOM 1570 C CA . TYR A 1 193 ? -14.346 3.480 14.292 1.00 98.12 193 TYR A CA 1
ATOM 1571 C C . TYR A 1 193 ? -14.338 3.593 15.819 1.00 98.12 193 TYR A C 1
ATOM 1573 O O . TYR A 1 193 ? -15.303 4.080 16.399 1.00 98.12 193 TYR A O 1
ATOM 1581 N N . TRP A 1 194 ? -13.244 3.210 16.483 1.00 97.62 194 TRP A N 1
ATOM 1582 C CA . TRP A 1 194 ? -13.155 3.259 17.944 1.00 97.62 194 TRP A CA 1
ATOM 1583 C C . TRP A 1 194 ? -13.316 4.677 18.500 1.00 97.62 194 TRP A C 1
ATOM 1585 O O . TRP A 1 194 ? -13.998 4.881 19.503 1.00 97.62 194 TRP A O 1
ATOM 1595 N N . ASN A 1 195 ? -12.703 5.666 17.846 1.00 95.50 195 ASN A N 1
ATOM 1596 C CA . ASN A 1 195 ? -12.697 7.047 18.327 1.00 95.50 195 ASN A CA 1
ATOM 1597 C C . ASN A 1 195 ? -13.818 7.912 17.731 1.00 95.50 195 ASN A C 1
ATOM 1599 O O . ASN A 1 195 ? -14.137 8.942 18.314 1.00 95.50 195 ASN A O 1
ATOM 1603 N N . GLY A 1 196 ? -14.407 7.523 16.594 1.00 94.94 196 GLY A N 1
ATOM 1604 C CA . GLY A 1 196 ? -15.426 8.320 15.904 1.00 94.94 196 GLY A CA 1
ATOM 1605 C C . GLY A 1 196 ? -14.907 9.679 15.423 1.00 94.94 196 GLY A C 1
ATOM 1606 O O . GLY A 1 196 ? -15.475 10.718 15.748 1.00 94.94 196 GLY A O 1
ATOM 1607 N N . ILE A 1 197 ? -13.776 9.690 14.710 1.00 90.88 197 ILE A N 1
ATOM 1608 C CA . ILE A 1 197 ? -13.088 10.924 14.292 1.00 90.88 197 ILE A CA 1
ATOM 1609 C C . ILE A 1 197 ? -13.345 11.265 12.824 1.00 90.88 197 ILE A C 1
ATOM 1611 O O . ILE A 1 197 ? -13.618 10.390 12.007 1.00 90.88 197 ILE A O 1
ATOM 1615 N N . ASN A 1 198 ? -13.177 12.543 12.469 1.00 90.19 198 ASN A N 1
ATOM 1616 C CA . ASN A 1 198 ? -13.152 13.010 11.078 1.00 90.19 198 ASN A CA 1
ATOM 1617 C C . ASN A 1 198 ? -14.420 12.678 10.260 1.00 90.19 198 ASN A C 1
ATOM 1619 O O . ASN A 1 198 ? -14.343 12.401 9.064 1.00 90.19 198 ASN A O 1
ATOM 1623 N N . GLY A 1 199 ? -15.588 12.697 10.910 1.00 91.69 199 GLY A N 1
ATOM 1624 C CA . GLY A 1 199 ? -16.877 12.385 10.281 1.00 91.69 199 GLY A CA 1
ATOM 1625 C C . GLY A 1 199 ? -17.205 10.890 10.208 1.00 91.69 199 GLY A C 1
ATOM 1626 O O . GLY A 1 199 ? -18.262 10.530 9.698 1.00 91.69 199 GLY A O 1
ATOM 1627 N N . ILE A 1 200 ? -16.339 10.021 10.738 1.00 97.12 200 ILE A N 1
ATOM 1628 C CA . ILE A 1 200 ? -16.632 8.598 10.917 1.00 97.12 200 ILE A CA 1
ATOM 1629 C C . ILE A 1 200 ? -17.431 8.421 12.207 1.00 97.12 200 ILE A C 1
ATOM 1631 O O . ILE A 1 200 ? -17.021 8.890 13.267 1.00 97.12 200 ILE A O 1
ATOM 1635 N N . VAL A 1 201 ? -18.579 7.750 12.117 1.00 97.06 201 VAL A N 1
ATOM 1636 C CA . VAL A 1 201 ? -19.421 7.455 13.283 1.00 97.06 201 VAL A CA 1
ATOM 1637 C C . VAL A 1 201 ? -18.694 6.468 14.193 1.00 97.06 201 VAL A C 1
ATOM 1639 O O . VAL A 1 201 ? -18.130 5.480 13.718 1.00 97.06 201 VAL A O 1
ATOM 1642 N N . GLN A 1 202 ? -18.703 6.742 15.499 1.00 97.81 202 GLN A N 1
ATOM 1643 C CA . GLN A 1 202 ? -18.102 5.845 16.475 1.00 97.81 202 GLN A CA 1
ATOM 1644 C C . GLN A 1 202 ? -18.839 4.502 16.492 1.00 97.81 202 GLN A C 1
ATOM 1646 O O . GLN A 1 202 ? -20.046 4.449 16.714 1.00 97.81 202 GLN A O 1
ATOM 1651 N N . ASP A 1 203 ? -18.081 3.424 16.339 1.00 98.00 203 ASP A N 1
ATOM 1652 C CA . ASP A 1 203 ? -18.529 2.055 16.548 1.00 98.00 203 ASP A CA 1
ATOM 1653 C C . ASP A 1 203 ? -17.411 1.296 17.265 1.00 98.00 203 ASP A C 1
ATOM 1655 O O . ASP A 1 203 ? -16.430 0.849 16.668 1.00 98.00 203 ASP A O 1
ATOM 1659 N N . LYS A 1 204 ? -17.528 1.187 18.589 1.00 97.19 204 LYS A N 1
ATOM 1660 C CA . LYS A 1 204 ? -16.503 0.529 19.405 1.00 97.19 204 LYS A CA 1
ATOM 1661 C C . LYS A 1 204 ? -16.446 -0.976 19.168 1.00 97.19 204 LYS A C 1
ATOM 1663 O O . LYS A 1 204 ? -15.372 -1.552 19.309 1.00 97.19 204 LYS A O 1
ATOM 1668 N N . VAL A 1 205 ? -17.564 -1.604 18.801 1.00 97.44 205 VAL A N 1
ATOM 1669 C CA . VAL A 1 205 ? -17.610 -3.048 18.539 1.00 97.44 205 VAL A CA 1
ATOM 1670 C C . VAL A 1 205 ? -16.843 -3.342 17.259 1.00 97.44 205 VAL A C 1
ATOM 1672 O O . VAL A 1 205 ? -15.912 -4.147 17.270 1.00 97.44 205 VAL A O 1
ATOM 1675 N N . LEU A 1 206 ? -17.168 -2.631 16.179 1.00 97.00 206 LEU A N 1
ATOM 1676 C CA . LEU A 1 206 ? -16.480 -2.790 14.903 1.00 97.00 206 LEU A CA 1
ATOM 1677 C C . LEU A 1 206 ? -15.016 -2.334 14.991 1.00 97.00 206 LEU A C 1
ATOM 1679 O O . LEU A 1 206 ? -14.119 -3.005 14.481 1.00 97.00 206 LEU A O 1
ATOM 1683 N N . GLY A 1 207 ? -14.753 -1.235 15.704 1.00 97.69 207 GLY A N 1
ATOM 1684 C CA . GLY A 1 207 ? -13.400 -0.758 15.982 1.00 97.69 207 GLY A CA 1
ATOM 1685 C C . GLY A 1 207 ? -12.544 -1.807 16.694 1.00 97.69 207 GLY A C 1
ATOM 1686 O O . GLY A 1 207 ? -11.429 -2.088 16.255 1.00 97.69 207 GLY A O 1
ATOM 1687 N N . ALA A 1 208 ? -13.084 -2.441 17.741 1.00 97.88 20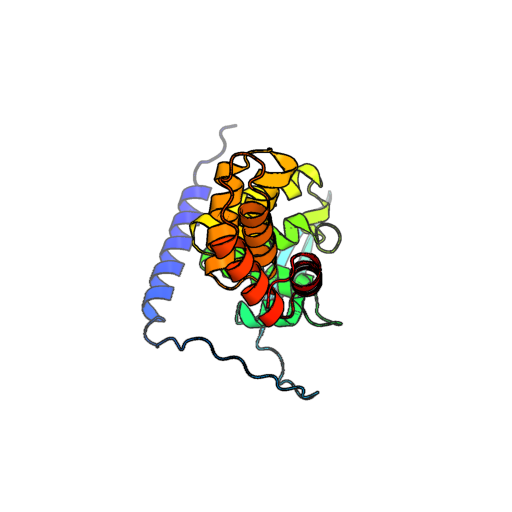8 ALA A N 1
ATOM 1688 C CA . ALA A 1 208 ? -12.403 -3.513 18.462 1.00 97.88 208 ALA A CA 1
ATOM 1689 C C . ALA A 1 208 ? -12.130 -4.734 17.581 1.00 97.88 208 ALA A C 1
ATOM 1691 O O . ALA A 1 208 ? -11.039 -5.295 17.648 1.00 97.88 208 ALA A O 1
ATOM 1692 N N . GLN A 1 209 ? -13.085 -5.125 16.733 1.00 97.50 209 GLN A N 1
ATOM 1693 C CA . GLN A 1 209 ? -12.912 -6.249 15.810 1.00 97.50 209 GLN A CA 1
ATOM 1694 C C . GLN A 1 209 ? -11.743 -6.012 14.849 1.00 97.50 209 GLN A C 1
ATOM 1696 O O . GLN A 1 209 ? -10.853 -6.856 14.754 1.00 97.50 209 GLN A O 1
ATOM 1701 N N . TYR A 1 210 ? -11.688 -4.850 14.191 1.00 98.00 210 TYR A N 1
ATOM 1702 C CA . TYR A 1 210 ? -10.576 -4.516 13.297 1.00 98.00 210 TYR A CA 1
ATOM 1703 C C . TYR A 1 210 ? -9.231 -4.443 14.036 1.00 98.00 210 TYR A C 1
ATOM 1705 O O . TYR A 1 210 ? -8.232 -4.955 13.529 1.00 98.00 210 TYR A O 1
ATOM 1713 N N . LEU A 1 211 ? -9.192 -3.854 15.239 1.00 98.00 211 LEU A N 1
ATOM 1714 C CA . LEU A 1 211 ? -7.969 -3.787 16.049 1.00 98.00 211 LEU A CA 1
ATOM 1715 C C . LEU A 1 211 ? -7.484 -5.177 16.471 1.00 98.00 211 LEU A C 1
ATOM 1717 O O . LEU A 1 211 ? -6.292 -5.462 16.359 1.00 98.00 211 LEU A O 1
ATOM 1721 N N . LYS A 1 212 ? -8.398 -6.062 16.883 1.00 97.44 212 LYS A N 1
ATOM 1722 C CA . LYS A 1 212 ? -8.078 -7.445 17.246 1.00 97.44 212 LYS A CA 1
ATOM 1723 C C . LYS A 1 212 ? -7.532 -8.219 16.051 1.00 97.44 212 LYS A C 1
ATOM 1725 O O . LYS A 1 212 ? -6.497 -8.867 16.173 1.00 97.44 212 LYS A O 1
ATOM 1730 N N . THR A 1 213 ? -8.164 -8.112 14.883 1.00 96.81 213 THR A N 1
ATOM 1731 C CA . THR A 1 213 ? -7.675 -8.786 13.671 1.00 96.81 213 THR A CA 1
ATOM 1732 C C . THR A 1 213 ? -6.313 -8.244 13.232 1.00 96.81 213 THR A C 1
ATOM 1734 O O . THR A 1 213 ? -5.427 -9.030 12.907 1.00 96.81 213 THR A O 1
ATOM 1737 N N . ALA A 1 214 ? -6.085 -6.928 13.311 1.00 97.31 214 ALA A N 1
ATOM 1738 C CA . ALA A 1 214 ? -4.768 -6.343 13.050 1.00 97.31 214 ALA A CA 1
ATOM 1739 C C . ALA A 1 214 ? -3.699 -6.857 14.032 1.00 97.31 214 ALA A C 1
ATOM 1741 O O . ALA A 1 214 ? -2.579 -7.165 13.628 1.00 97.31 214 ALA A O 1
ATOM 1742 N N . ALA A 1 215 ? -4.039 -6.975 15.319 1.00 96.56 215 ALA A N 1
ATOM 1743 C CA . ALA A 1 215 ? -3.147 -7.503 16.349 1.00 96.56 215 ALA A CA 1
ATOM 1744 C C . ALA A 1 215 ? -2.803 -8.985 16.117 1.00 96.56 215 ALA A C 1
ATOM 1746 O O . ALA A 1 215 ? -1.648 -9.374 16.301 1.00 96.56 215 ALA A O 1
ATOM 1747 N N . LEU A 1 216 ? -3.777 -9.790 15.675 1.00 95.88 216 LEU A N 1
ATOM 1748 C CA . LEU A 1 216 ? -3.583 -11.189 15.276 1.00 95.88 216 LEU A CA 1
ATOM 1749 C C . LEU A 1 216 ? -2.723 -11.325 14.012 1.00 95.88 216 LEU A C 1
ATOM 1751 O O . LEU A 1 216 ? -1.994 -12.301 13.880 1.00 95.88 216 LEU A O 1
ATOM 1755 N N . ALA A 1 217 ? -2.754 -10.332 13.122 1.00 94.00 217 ALA A N 1
ATOM 1756 C CA . ALA A 1 217 ? -1.856 -10.214 11.972 1.00 94.00 217 ALA A CA 1
ATOM 1757 C C . ALA A 1 217 ? -0.495 -9.571 12.331 1.00 94.00 217 ALA A C 1
ATOM 1759 O O . ALA A 1 217 ? 0.158 -8.961 11.486 1.00 94.00 217 ALA A O 1
ATOM 1760 N N . ASP A 1 218 ? -0.082 -9.673 13.598 1.00 93.00 218 ASP A N 1
ATOM 1761 C CA . ASP A 1 218 ? 1.187 -9.186 14.146 1.00 93.00 218 ASP A CA 1
ATOM 1762 C C . ASP A 1 218 ? 1.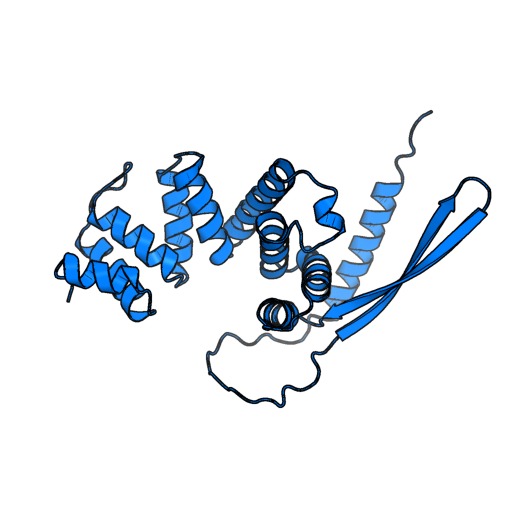452 -7.672 14.042 1.00 93.00 218 ASP A C 1
ATOM 1764 O O . ASP A 1 218 ? 2.584 -7.212 14.220 1.00 93.00 218 ASP A O 1
ATOM 1768 N N . HIS A 1 219 ? 0.414 -6.849 13.869 1.00 95.19 219 HIS A N 1
ATOM 1769 C CA . HIS A 1 219 ? 0.575 -5.396 13.874 1.00 95.19 219 HIS A CA 1
ATOM 1770 C C . HIS A 1 219 ? 0.821 -4.863 15.298 1.00 95.19 219 HIS A C 1
ATOM 1772 O O . HIS A 1 219 ? -0.098 -4.770 16.115 1.00 95.19 219 HIS A O 1
ATOM 1778 N N . SER A 1 220 ? 2.059 -4.455 15.597 1.00 95.19 220 SER A N 1
ATOM 1779 C CA . SER A 1 220 ? 2.499 -4.038 16.943 1.00 95.19 220 SER A CA 1
ATOM 1780 C C . SER A 1 220 ? 1.616 -2.958 17.572 1.00 95.19 220 SER A C 1
ATOM 1782 O O . SER A 1 220 ? 1.060 -3.165 18.645 1.00 95.19 220 SER A O 1
ATOM 1784 N N . LYS A 1 221 ? 1.366 -1.854 16.857 1.00 96.06 221 LYS A N 1
ATOM 1785 C CA . LYS A 1 221 ? 0.517 -0.761 17.367 1.00 96.06 221 LYS A CA 1
ATOM 1786 C C . LYS A 1 221 ? -0.925 -1.194 17.634 1.00 96.06 221 LYS A C 1
ATOM 1788 O O . LYS A 1 221 ? -1.605 -0.573 18.441 1.00 96.06 221 LYS A O 1
ATOM 1793 N N . ALA A 1 222 ? -1.408 -2.229 16.942 1.00 95.62 222 ALA A N 1
ATOM 1794 C CA . ALA A 1 222 ? -2.749 -2.745 17.186 1.00 95.62 222 ALA A CA 1
ATOM 1795 C C . ALA A 1 222 ? -2.790 -3.570 18.477 1.00 95.62 222 ALA A C 1
ATOM 1797 O O . ALA A 1 222 ? -3.751 -3.439 19.228 1.00 95.62 222 ALA A O 1
ATOM 1798 N N . LYS A 1 223 ? -1.733 -4.345 18.772 1.00 95.56 223 LYS A N 1
ATOM 1799 C CA . LYS A 1 223 ? -1.563 -5.034 20.064 1.00 95.56 223 LYS A CA 1
ATOM 1800 C C . LYS A 1 223 ? -1.552 -4.027 21.217 1.00 95.56 223 LYS A C 1
ATOM 1802 O O . LYS A 1 223 ? -2.300 -4.198 22.175 1.00 95.56 223 LYS A O 1
ATOM 1807 N N . ASP A 1 224 ? -0.792 -2.941 21.073 1.00 95.62 224 ASP A N 1
ATOM 1808 C CA . ASP A 1 224 ? -0.737 -1.866 22.072 1.00 95.62 224 ASP A CA 1
ATOM 1809 C C . ASP A 1 224 ? -2.114 -1.223 22.283 1.00 95.62 224 ASP A C 1
ATOM 1811 O O . ASP A 1 224 ? -2.570 -1.094 23.418 1.00 95.62 224 ASP A O 1
ATOM 1815 N N . SER A 1 225 ? -2.822 -0.891 21.196 1.00 94.62 225 SER A N 1
ATOM 1816 C CA . SER A 1 225 ? -4.181 -0.346 21.284 1.00 94.62 225 SER A CA 1
ATOM 1817 C C . SER A 1 225 ? -5.184 -1.328 21.890 1.00 94.62 225 SER A C 1
ATOM 1819 O O . SER A 1 225 ? -6.069 -0.889 22.612 1.00 94.62 225 SER A O 1
ATOM 1821 N N . CYS A 1 226 ? -5.062 -2.639 21.654 1.00 94.81 226 CYS A N 1
ATOM 1822 C CA . CYS A 1 226 ? -5.934 -3.617 22.310 1.00 94.81 226 CYS A CA 1
ATOM 1823 C C . CYS A 1 226 ? -5.747 -3.596 23.832 1.00 94.81 226 CYS A C 1
ATOM 1825 O O . CYS A 1 226 ? -6.735 -3.561 24.563 1.00 94.81 226 CYS A O 1
ATOM 1827 N N . ASN A 1 227 ? -4.498 -3.527 24.303 1.00 94.06 227 ASN A N 1
ATOM 1828 C CA . ASN A 1 227 ? -4.191 -3.422 25.730 1.00 94.06 227 ASN A CA 1
ATOM 1829 C C . ASN A 1 227 ? -4.709 -2.107 26.332 1.00 94.06 227 ASN A C 1
ATOM 1831 O O . ASN A 1 227 ? -5.353 -2.122 27.377 1.00 94.06 227 ASN A O 1
ATOM 1835 N N . GLU A 1 228 ? -4.463 -0.980 25.657 1.00 93.69 228 GLU A N 1
ATOM 1836 C CA . GLU A 1 228 ? -4.907 0.355 26.088 1.00 93.69 228 GLU A CA 1
ATOM 1837 C C . GLU A 1 228 ? -6.435 0.441 26.199 1.00 93.69 228 GLU A C 1
ATOM 1839 O O . GLU A 1 228 ? -6.975 1.040 27.128 1.00 93.69 228 GLU A O 1
ATOM 1844 N N . TYR A 1 229 ? -7.142 -0.172 25.252 1.00 92.75 229 TYR A N 1
ATOM 1845 C CA . TYR A 1 229 ? -8.596 -0.104 25.146 1.00 92.75 229 TYR A CA 1
ATOM 1846 C C . TYR A 1 229 ? -9.326 -1.217 25.905 1.00 92.75 229 TYR A C 1
ATOM 1848 O O . TYR A 1 229 ? -10.558 -1.233 25.911 1.00 92.75 229 TYR A O 1
ATOM 1856 N N . GLY A 1 230 ? -8.598 -2.139 26.544 1.00 92.69 230 GLY A N 1
ATOM 1857 C CA . GLY A 1 230 ? -9.186 -3.289 27.235 1.00 92.69 230 GLY A CA 1
ATOM 1858 C C . GLY A 1 230 ? -9.908 -4.258 26.291 1.00 92.69 230 GLY A C 1
ATOM 1859 O O . GLY A 1 230 ? -10.901 -4.874 26.678 1.00 92.69 230 GLY A O 1
ATOM 1860 N N . ILE A 1 231 ? -9.443 -4.369 25.044 1.00 91.06 231 ILE A N 1
ATOM 1861 C CA . ILE A 1 231 ? -9.982 -5.291 24.039 1.00 91.06 231 ILE A CA 1
ATOM 1862 C C . ILE A 1 231 ? -9.348 -6.666 24.277 1.00 91.06 231 ILE A C 1
ATOM 1864 O O . ILE A 1 231 ? -8.134 -6.822 24.144 1.00 91.06 231 ILE A O 1
ATOM 1868 N N . SER A 1 232 ? -10.181 -7.650 24.629 1.00 76.38 232 SER A N 1
ATOM 1869 C CA . SER A 1 232 ? -9.792 -9.056 24.842 1.00 76.38 232 SER A CA 1
ATOM 1870 C C . SER A 1 232 ? -10.070 -9.937 23.629 1.00 76.38 232 SER A C 1
ATOM 1872 O O . SER A 1 232 ? -10.934 -9.594 22.787 1.00 76.38 232 SER A O 1
#

InterPro domains:
  IPR006597 Sel1-like repeat [PF08238] (106-123)
  IPR006597 Sel1-like repeat [PF08238] (151-182)
  IPR006597 Sel1-like repeat [PF08238] (184-219)
  IPR006597 Sel1-like repeat [SM00671] (150-182)
  IPR006597 Sel1-like repeat [SM00671] (183-219)
  IPR011990 Tetratricopeptide-like helical domain superfamily [G3DSA:1.25.40.10] (15-229)
  IPR050767 Sel1/AlgK [PTHR11102] (104-222)

Secondary structure (DSSP, 8-state):
-PPPSTHHHHHHHHHHHHHHHHHHH--S------------S-PPPPPEEEEEEEEEEEETTEEEEEEEEEEEESSHHHHHHHHHSTT--HHHHHHHHHHHTTT-HHHHHHHHHHHHH-TTTSHHHHTS-HHHHHHHHHHHHHHHHHTT-HHHHHHHHHHIIIII--HHHHHHHHHHHHHTT-HHHHHHHHHHHHHT-TTPPP-HHHHHHHHHHHHHTT-HHHHHHHHHHT--

Sequence (232 aa):
MEYERDWRSNISIICRKLYKLMEQYSGTSRPHSGSSVLNNENEAPIPSKDYKVNYSVKNNQNATTVSTSITILATVYDAIREHKSKHGKKLVAWDSFKYHSVIDVEAKYWVGYYYFHHGEDIPELQLISEEERIKIAINIFKETADKGNSSAQLRYGMHLWQKEKNYIEGFKYLKMSADSNDATAMFIVGKAYWNGINGIVQDKVLGAQYLKTAALADHSKAKDSCNEYGIS

Radius of gyration: 22.33 Å; chains: 1; bounding box: 50×46×67 Å

Foldseek 3Di:
DDDDPCPVVVVVVVVVVVVVVVVVPPPDDDDDDDDDDDDDPDDDPQDKDKDWDWDFDDDDPDTDIDIDIAIAGPDLVSLVVLVPDPPHQPRNSQVNLVVCLVPDLSSLLVVLVCLQPVLPSYPVSVVPDNVVSPVSSLVSLVVSLVVQDLVSLQVNLCCCVPPVVVNVSSLVSLVSSLVVVPLVSLQVNLVCQCVVPSVRHHDNVSSLVSLVSSVVVVNPVSVVVCVVVVRD

Organism: Funneliformis mosseae (NCBI:txid27381)

pLDDT: mean 81.51, std 22.01, range [28.61, 98.81]